Protein AF-A0A0M0JD63-F1 (afdb_monomer)

Radius of gyration: 24.1 Å; Cα contacts (8 Å, |Δi|>4): 607; chains: 1; bounding box: 63×65×54 Å

Nearest PDB structures (foldseek):
  1cnt-assembly1_4  TM=3.252E-01  e=6.641E+00  Homo sapiens

Foldseek 3Di:
DLLVVLLVLLVVLLVQQPVNVVVPDPPPDQSLVSLQCLLVCVVRQDPVRVVVRDPSNVVSNPDDNVRSNVSSVVSVPDPPPDPAFAADDFDFDDVPDAFAAWPDWDDDPVQQKIKTKGQDCAPNRPSPLPIFIWMAGHPPDQKGWDFFFQFQFAAAAFWFDLDEDPVLQQKAFADDWFQQAWAAEPNGIDGNQRQCDPPHLAPEEAQWDFDADPPRRTTGTIGGNPPRSGGTITYHDPDRDDDDRNHCNNRAAANLDDPPPDDCPPCSVVSSVRHAQWEWHFYWDADPVHRNYIYTTGITITGRGIHMYRHNTIGTHHYDSDPVSVVVVVVVVVVVPDD

Secondary structure (DSSP, 8-state):
-HHHHHHHHHHHHHHH-HHHHTT-------HHHHHHHHHHHHTTS-HHHHTT--HHHHHHHTS-HHHHHHHHHHHTT----PPPPPBP----PPTT---SS--EEEEETTTTEEEEEEE--TTTTSSTT-EEEEEEEPTT---EEE-TT-EEEE--SEEEESS--TT-TT-EE----STT-EEEETTEEEEHHHHTSTT-S--EETTEEEEE-TTT--EEEEEE-TT--S--EEEE-S---S--TTT-GGG---TTPPPSSS-TTSSHHHHHHHHEEEEEEEEEEEETTEEEEEEEEEEEEEESS-EEE--SS-EE-EEE--HHHHHHHHHHHHTTS--

Mean predicted aligned error: 14.32 Å

pLDDT: mean 76.75, std 19.65, range [29.48, 98.06]

Organism: NCBI:txid1460289

Structure (mmCIF, N/CA/C/O backbone):
data_AF-A0A0M0JD63-F1
#
_entry.id   AF-A0A0M0JD63-F1
#
loop_
_atom_site.group_PDB
_atom_site.id
_atom_site.type_symbol
_atom_site.label_atom_id
_atom_site.label_alt_id
_atom_site.label_comp_id
_atom_site.label_asym_id
_atom_site.label_entity_id
_atom_site.label_seq_id
_atom_site.pdbx_PDB_ins_code
_atom_site.Cartn_x
_atom_site.Cartn_y
_atom_site.Cartn_z
_atom_site.occupancy
_atom_site.B_iso_or_equiv
_atom_site.auth_seq_id
_atom_site.auth_comp_id
_atom_site.auth_asym_id
_atom_site.auth_atom_id
_atom_site.pdbx_PDB_model_num
ATOM 1 N N . MET A 1 1 ? 20.992 30.502 19.230 1.00 38.56 1 MET A N 1
ATOM 2 C CA . MET A 1 1 ? 19.968 31.544 18.975 1.00 38.56 1 MET A CA 1
ATOM 3 C C . MET A 1 1 ? 20.112 32.143 17.584 1.00 38.56 1 MET A C 1
ATOM 5 O O . MET A 1 1 ? 19.156 32.022 16.838 1.00 38.56 1 MET A O 1
ATOM 9 N N . ALA A 1 2 ? 21.275 32.692 17.199 1.00 43.09 2 ALA A N 1
ATOM 10 C CA . ALA A 1 2 ? 21.488 33.233 15.847 1.00 43.09 2 ALA A CA 1
ATOM 11 C C . ALA A 1 2 ? 21.196 32.212 14.723 1.00 43.09 2 ALA A C 1
ATOM 13 O O . ALA A 1 2 ? 20.449 32.523 13.808 1.00 43.09 2 ALA A O 1
ATOM 14 N N . SER A 1 3 ? 21.657 30.961 14.847 1.00 50.84 3 SER A N 1
ATOM 15 C CA . SER A 1 3 ? 21.442 29.924 13.819 1.00 50.84 3 SER A CA 1
ATOM 16 C C . SER A 1 3 ? 19.978 29.494 13.630 1.00 50.84 3 SER A C 1
ATOM 18 O O . SER A 1 3 ? 19.604 29.079 12.542 1.00 50.84 3 SER A O 1
ATOM 20 N N . LEU A 1 4 ? 19.140 29.613 14.668 1.00 48.66 4 LEU A N 1
ATOM 21 C CA . LEU A 1 4 ? 17.728 29.194 14.638 1.00 48.66 4 LEU A CA 1
ATOM 22 C C . LEU A 1 4 ? 16.832 30.271 14.007 1.00 48.66 4 LEU A C 1
ATOM 24 O O . LEU A 1 4 ? 15.944 29.957 13.223 1.00 48.66 4 LEU A O 1
ATOM 28 N N . LEU A 1 5 ? 17.113 31.544 14.310 1.00 52.69 5 LEU A N 1
ATOM 29 C CA . LEU A 1 5 ? 16.487 32.700 13.657 1.00 52.69 5 LEU A CA 1
ATOM 30 C C . LEU A 1 5 ? 16.821 32.748 12.164 1.00 52.69 5 LEU A C 1
ATOM 32 O O . LEU A 1 5 ? 15.953 33.021 11.344 1.00 52.69 5 LEU A O 1
ATOM 36 N N . VAL A 1 6 ? 18.061 32.416 11.814 1.00 54.47 6 VAL A N 1
ATOM 37 C CA . VAL A 1 6 ? 18.514 32.395 10.424 1.00 54.47 6 VAL A CA 1
ATOM 38 C C . VAL A 1 6 ? 17.937 31.207 9.646 1.00 54.47 6 VAL A C 1
ATOM 40 O O . VAL A 1 6 ? 17.511 31.389 8.511 1.00 54.47 6 VAL A O 1
ATOM 43 N N . ALA A 1 7 ? 17.822 30.021 10.256 1.00 53.28 7 ALA A N 1
ATOM 44 C CA . ALA A 1 7 ? 17.113 28.893 9.645 1.00 53.28 7 ALA A CA 1
ATOM 45 C C . ALA A 1 7 ? 15.626 29.215 9.402 1.00 53.28 7 ALA A C 1
ATOM 47 O O . ALA A 1 7 ? 15.104 28.924 8.328 1.00 53.28 7 ALA A O 1
ATOM 48 N N . ALA A 1 8 ? 14.962 29.875 10.358 1.00 55.56 8 ALA A N 1
ATOM 49 C CA . ALA A 1 8 ? 13.576 30.318 10.209 1.00 55.56 8 ALA A CA 1
ATOM 50 C C . ALA A 1 8 ? 13.407 31.368 9.094 1.00 55.56 8 ALA A C 1
ATOM 52 O O . ALA A 1 8 ? 12.469 31.263 8.307 1.00 55.56 8 ALA A O 1
ATOM 53 N N . ALA A 1 9 ? 14.330 32.331 8.981 1.00 57.62 9 ALA A N 1
ATOM 54 C CA . ALA A 1 9 ? 14.342 33.316 7.896 1.00 57.62 9 ALA A CA 1
ATOM 55 C C . ALA A 1 9 ? 14.598 32.663 6.525 1.00 57.62 9 ALA A C 1
ATOM 57 O O . ALA A 1 9 ? 13.929 32.984 5.547 1.00 57.62 9 ALA A O 1
ATOM 58 N N . ALA A 1 10 ? 15.503 31.685 6.455 1.00 57.72 10 ALA A N 1
ATOM 59 C CA . ALA A 1 10 ? 15.796 30.930 5.238 1.00 57.72 10 ALA A CA 1
ATOM 60 C C . ALA A 1 10 ? 14.579 30.104 4.760 1.00 57.72 10 ALA A C 1
ATOM 62 O O . ALA A 1 10 ? 14.234 30.120 3.579 1.00 57.72 10 ALA A O 1
ATOM 63 N N . LEU A 1 11 ? 13.878 29.438 5.684 1.00 56.28 11 LEU A N 1
ATOM 64 C CA . LEU A 1 11 ? 12.622 28.720 5.421 1.00 56.28 11 LEU A CA 1
ATOM 65 C C . LEU A 1 11 ? 11.481 29.662 4.995 1.00 56.28 11 LEU A C 1
ATOM 67 O O . LEU A 1 11 ? 10.706 29.325 4.098 1.00 56.28 11 LEU A O 1
ATOM 71 N N . ALA A 1 12 ? 11.386 30.849 5.601 1.00 59.00 12 ALA A N 1
ATOM 72 C CA . ALA A 1 12 ? 10.407 31.866 5.221 1.00 59.00 12 ALA A CA 1
ATOM 73 C C . ALA A 1 12 ? 10.660 32.412 3.804 1.00 59.00 12 ALA A C 1
ATOM 75 O O . ALA A 1 12 ? 9.711 32.567 3.032 1.00 59.00 12 ALA A O 1
ATOM 76 N N . LEU A 1 13 ? 11.928 32.604 3.424 1.00 57.94 13 LEU A N 1
ATOM 77 C CA . LEU A 1 13 ? 12.325 33.030 2.080 1.00 57.94 13 LEU A CA 1
ATOM 78 C C . LEU A 1 13 ? 11.947 31.980 1.016 1.00 57.94 13 LEU A C 1
ATOM 80 O O . LEU A 1 13 ? 11.371 32.328 -0.015 1.00 57.94 13 LEU A O 1
ATOM 84 N N . VAL A 1 14 ? 12.176 30.693 1.312 1.00 56.56 14 VAL A N 1
ATOM 85 C CA . VAL A 1 14 ? 11.783 29.539 0.472 1.00 56.56 14 VAL A CA 1
ATOM 86 C C . VAL A 1 14 ? 10.276 29.481 0.246 1.00 56.56 14 VAL A C 1
ATOM 88 O O . VAL A 1 14 ? 9.818 29.260 -0.875 1.00 56.56 14 VAL A O 1
ATOM 91 N N . ALA A 1 15 ? 9.484 29.714 1.295 1.00 52.75 15 ALA A N 1
ATOM 92 C CA . ALA A 1 15 ? 8.026 29.714 1.200 1.00 52.75 15 ALA A CA 1
ATOM 93 C C . ALA A 1 15 ? 7.479 30.853 0.318 1.00 52.75 15 ALA A C 1
ATOM 95 O O . ALA A 1 15 ? 6.356 30.756 -0.186 1.00 52.75 15 ALA A O 1
ATOM 96 N N . ARG A 1 16 ? 8.262 31.923 0.120 1.00 55.38 16 ARG A N 1
ATOM 97 C CA . ARG A 1 16 ? 7.913 33.097 -0.695 1.00 55.38 16 ARG A CA 1
ATOM 98 C C . ARG A 1 16 ? 8.406 33.005 -2.145 1.00 55.38 16 ARG A C 1
ATOM 100 O O . ARG A 1 16 ? 7.987 33.826 -2.961 1.00 55.38 16 ARG A O 1
ATOM 107 N N . THR A 1 17 ? 9.247 32.025 -2.494 1.00 53.78 17 THR A N 1
ATOM 108 C CA . THR A 1 17 ? 9.784 31.880 -3.858 1.00 53.78 17 THR A CA 1
ATOM 109 C C . THR A 1 17 ? 8.789 31.136 -4.776 1.00 53.78 17 THR A C 1
ATOM 111 O O . THR A 1 17 ? 8.437 29.981 -4.504 1.00 53.78 17 THR A O 1
ATOM 114 N N . PRO A 1 18 ? 8.334 31.735 -5.896 1.00 45.44 18 PRO A N 1
ATOM 115 C CA . PRO A 1 18 ? 7.285 31.160 -6.753 1.00 45.44 18 PRO A CA 1
ATOM 116 C C . PRO A 1 18 ? 7.637 29.795 -7.367 1.00 45.44 18 PRO A C 1
ATOM 118 O O . PRO A 1 18 ? 6.757 28.963 -7.600 1.00 45.44 18 PRO A O 1
ATOM 121 N N . CYS A 1 19 ? 8.926 29.545 -7.617 1.00 38.91 19 CYS A N 1
ATOM 122 C CA . CYS A 1 19 ? 9.421 28.305 -8.217 1.00 38.91 19 CYS A CA 1
ATOM 123 C C . CYS A 1 19 ? 9.266 27.078 -7.296 1.00 38.91 19 CYS A C 1
ATOM 125 O O . CYS A 1 19 ? 9.139 25.955 -7.790 1.00 38.91 19 CYS A O 1
ATOM 127 N N . ILE A 1 20 ? 9.210 27.284 -5.975 1.00 42.28 20 ILE A N 1
ATOM 128 C CA . ILE A 1 20 ? 9.037 26.221 -4.973 1.00 42.28 20 ILE A CA 1
ATOM 129 C C . ILE A 1 20 ? 7.550 26.008 -4.660 1.00 42.28 20 ILE A C 1
ATOM 131 O O . ILE A 1 20 ? 7.111 24.862 -4.556 1.00 42.28 20 ILE A O 1
ATOM 135 N N . GLN A 1 21 ? 6.740 27.074 -4.648 1.00 40.62 21 GLN A N 1
ATOM 136 C CA . GLN A 1 21 ? 5.281 26.967 -4.494 1.00 40.62 21 GLN A CA 1
ATOM 137 C C . GLN A 1 21 ? 4.614 26.134 -5.604 1.00 40.62 21 GLN A C 1
ATOM 139 O O . GLN A 1 21 ? 3.648 25.422 -5.339 1.00 40.62 21 GLN A O 1
ATOM 144 N N . GLN A 1 22 ? 5.144 26.150 -6.834 1.00 34.22 22 GLN A N 1
ATOM 145 C CA . GLN A 1 22 ? 4.620 25.324 -7.932 1.00 34.22 22 GLN A CA 1
ATOM 146 C C . GLN A 1 22 ? 4.928 23.825 -7.803 1.00 34.22 22 GLN A C 1
ATOM 148 O O . GLN A 1 22 ? 4.287 23.022 -8.480 1.00 34.22 22 GLN A O 1
ATOM 153 N N . ARG A 1 23 ? 5.889 23.422 -6.958 1.00 36.84 23 ARG A N 1
ATOM 154 C CA . ARG A 1 23 ? 6.271 22.009 -6.807 1.00 36.84 23 ARG A CA 1
ATOM 155 C C . ARG A 1 23 ? 5.472 21.249 -5.754 1.00 36.84 23 ARG A C 1
ATOM 157 O O . ARG A 1 23 ? 5.653 20.043 -5.668 1.00 36.84 23 ARG A O 1
ATOM 164 N N . GLY A 1 24 ? 4.584 21.898 -4.994 1.00 30.89 24 GLY A N 1
ATOM 165 C CA . GLY A 1 24 ? 3.630 21.234 -4.085 1.00 30.89 24 GLY A CA 1
ATOM 166 C C . GLY A 1 24 ? 4.242 20.368 -2.971 1.00 30.89 24 GLY A C 1
ATOM 167 O O . GLY A 1 24 ? 3.515 19.787 -2.175 1.00 30.89 24 GLY A O 1
ATOM 168 N N . THR A 1 25 ? 5.564 20.273 -2.894 1.00 34.91 25 THR A N 1
ATOM 169 C CA . THR A 1 25 ? 6.296 19.467 -1.926 1.00 34.91 25 THR A CA 1
ATOM 170 C C . THR A 1 25 ? 6.676 20.337 -0.739 1.00 34.91 25 THR A C 1
ATOM 172 O O . THR A 1 25 ? 7.350 21.354 -0.923 1.00 34.91 25 THR A O 1
ATOM 175 N N . GLN A 1 26 ? 6.309 19.909 0.472 1.00 35.72 26 GLN A N 1
ATOM 176 C CA . GLN A 1 26 ? 7.021 20.270 1.700 1.00 35.72 26 GLN A CA 1
ATOM 177 C C . GLN A 1 26 ? 8.472 19.798 1.552 1.00 35.72 26 GLN A C 1
ATOM 179 O O . GLN A 1 26 ? 8.849 18.699 1.940 1.00 35.72 26 GLN A O 1
ATOM 184 N N . LEU A 1 27 ? 9.281 20.603 0.874 1.00 38.38 27 LEU A N 1
ATOM 185 C CA . LEU A 1 27 ? 10.698 20.365 0.703 1.00 38.38 27 LEU A CA 1
ATOM 186 C C . LEU A 1 27 ? 11.355 20.737 2.029 1.00 38.38 27 LEU A C 1
ATOM 188 O O . LEU A 1 27 ? 11.658 21.903 2.275 1.00 38.38 27 LEU A O 1
ATOM 192 N N . ALA A 1 28 ? 11.579 19.733 2.877 1.00 41.16 28 ALA A N 1
ATOM 193 C CA . ALA A 1 28 ? 12.616 19.779 3.899 1.00 41.16 28 ALA A CA 1
ATOM 194 C C . ALA A 1 28 ? 13.979 19.841 3.185 1.00 41.16 28 ALA A C 1
ATOM 196 O O . ALA A 1 28 ? 14.726 18.869 3.110 1.00 41.16 28 ALA A O 1
ATOM 197 N N . LEU A 1 29 ? 14.271 20.975 2.543 1.00 44.91 29 LEU A N 1
ATOM 198 C CA . LEU A 1 29 ? 15.601 21.236 2.019 1.00 44.91 29 LEU A CA 1
ATOM 199 C C . LEU A 1 29 ? 16.516 21.434 3.228 1.00 44.91 29 LEU A C 1
ATOM 201 O O . LEU A 1 29 ? 16.180 22.233 4.107 1.00 44.91 29 LEU A O 1
ATOM 205 N N . PRO A 1 30 ? 17.670 20.749 3.288 1.00 52.06 30 PRO A N 1
ATOM 206 C CA . PRO A 1 30 ? 18.639 21.025 4.332 1.00 52.06 30 PRO A CA 1
ATOM 207 C C . PRO A 1 30 ? 18.978 22.518 4.288 1.00 52.06 30 PRO A C 1
ATOM 209 O O . PRO A 1 30 ? 19.165 23.072 3.204 1.00 52.06 30 PRO A O 1
ATOM 212 N N . VAL A 1 31 ? 19.060 23.176 5.450 1.00 50.81 31 VAL A N 1
ATOM 213 C CA . VAL A 1 31 ? 19.326 24.628 5.578 1.00 50.81 31 VAL A CA 1
ATOM 214 C C . VAL A 1 31 ? 20.528 25.054 4.726 1.00 50.81 31 VAL A C 1
ATOM 216 O O . VAL A 1 31 ? 20.536 26.128 4.134 1.00 50.81 31 VAL A O 1
ATOM 219 N N . ARG A 1 32 ? 21.499 24.154 4.560 1.00 49.16 32 ARG A N 1
ATOM 220 C CA . ARG A 1 32 ? 22.637 24.286 3.651 1.00 49.16 32 ARG A CA 1
ATOM 221 C C . ARG A 1 32 ? 22.262 24.496 2.181 1.00 49.16 32 ARG A C 1
ATOM 223 O O . ARG A 1 32 ? 22.817 25.383 1.544 1.00 49.16 32 ARG A O 1
ATOM 230 N N . ALA A 1 33 ? 21.322 23.723 1.643 1.00 51.59 33 ALA A N 1
ATOM 231 C CA . ALA A 1 33 ? 20.819 23.909 0.282 1.00 51.59 33 ALA A CA 1
ATOM 232 C C . ALA A 1 33 ? 20.056 25.236 0.140 1.00 51.59 33 ALA A C 1
ATOM 234 O O . ALA A 1 33 ? 20.165 25.899 -0.885 1.00 51.59 33 ALA A O 1
ATOM 235 N N . ILE A 1 34 ? 19.343 25.654 1.190 1.00 55.94 34 ILE A N 1
ATOM 236 C CA . ILE A 1 34 ? 18.605 26.920 1.216 1.00 55.94 34 ILE A CA 1
ATOM 237 C C . ILE A 1 34 ? 19.568 28.120 1.204 1.00 55.94 34 ILE A C 1
ATOM 239 O O . ILE A 1 34 ? 19.426 29.013 0.372 1.00 55.94 34 ILE A O 1
ATOM 243 N N . CYS A 1 35 ? 20.589 28.118 2.065 1.00 54.28 35 CYS A N 1
ATOM 244 C CA . CYS A 1 35 ? 21.588 29.189 2.132 1.00 54.28 35 CYS A CA 1
ATOM 245 C C . CYS A 1 35 ? 22.389 29.335 0.830 1.00 54.28 35 CYS A C 1
ATOM 247 O O . CYS A 1 35 ? 22.708 30.450 0.435 1.00 54.28 35 CYS A O 1
ATOM 249 N N . LEU A 1 36 ? 22.692 28.228 0.143 1.00 56.41 36 LEU A N 1
ATOM 250 C CA . LEU A 1 36 ? 23.456 28.244 -1.111 1.00 56.41 36 LEU A CA 1
ATOM 251 C C . LEU A 1 36 ? 22.636 28.723 -2.322 1.00 56.41 36 LEU A C 1
ATOM 253 O O . LEU A 1 36 ? 23.217 29.147 -3.320 1.00 56.41 36 LEU A O 1
ATOM 257 N N . CYS A 1 37 ? 21.304 28.665 -2.250 1.00 53.41 37 CYS A N 1
ATOM 258 C CA . CYS A 1 37 ? 20.407 29.124 -3.314 1.00 53.41 37 CYS A CA 1
ATOM 259 C C . CYS A 1 37 ? 19.834 30.532 -3.068 1.00 53.41 37 CYS A C 1
ATOM 261 O O . CYS A 1 37 ? 19.386 31.169 -4.020 1.00 53.41 37 CYS A O 1
ATOM 263 N N . ALA A 1 38 ? 19.893 31.045 -1.834 1.00 55.88 38 ALA A N 1
ATOM 264 C CA . ALA A 1 38 ? 19.355 32.355 -1.454 1.00 55.88 38 ALA A CA 1
ATOM 265 C C . ALA A 1 38 ? 19.810 33.541 -2.339 1.00 55.88 38 ALA A C 1
ATOM 267 O O . ALA A 1 38 ? 18.954 34.358 -2.689 1.00 55.88 38 ALA A O 1
ATOM 268 N N . PRO A 1 39 ? 21.079 33.641 -2.792 1.00 55.53 39 PRO A N 1
ATOM 269 C CA . PRO A 1 39 ? 21.506 34.729 -3.678 1.00 55.53 39 PRO A CA 1
ATOM 270 C C . PRO A 1 39 ? 20.838 34.683 -5.055 1.00 55.53 39 PRO A C 1
ATOM 272 O O . PRO A 1 39 ? 20.594 35.721 -5.660 1.00 55.53 39 PRO A O 1
ATOM 275 N N . GLN A 1 40 ? 20.517 33.483 -5.550 1.00 57.62 40 GLN A N 1
ATOM 276 C CA . GLN A 1 40 ? 19.864 33.295 -6.850 1.00 57.62 40 GLN A CA 1
ATOM 277 C C . GLN A 1 40 ? 18.379 33.673 -6.799 1.00 57.62 40 GLN A C 1
ATOM 279 O O . GLN A 1 40 ? 17.803 34.042 -7.817 1.00 57.62 40 GLN A O 1
ATOM 284 N N . TRP A 1 41 ? 17.764 33.621 -5.614 1.00 56.88 41 TRP A N 1
ATOM 285 C CA . TRP A 1 41 ? 16.369 34.014 -5.405 1.00 56.88 41 TRP A CA 1
ATOM 286 C C . TRP A 1 41 ? 16.188 35.515 -5.192 1.00 56.88 41 TRP A C 1
ATOM 288 O O . TRP A 1 41 ? 15.095 36.023 -5.434 1.00 56.88 41 TRP A O 1
ATOM 298 N N . ALA A 1 42 ? 17.237 36.243 -4.800 1.00 55.25 42 ALA A N 1
ATOM 299 C CA . ALA A 1 42 ? 17.188 37.701 -4.672 1.00 55.25 42 ALA A CA 1
ATOM 300 C C . ALA A 1 42 ? 16.819 38.392 -6.001 1.00 55.25 42 ALA A C 1
ATOM 302 O O . ALA A 1 42 ? 16.127 39.408 -5.992 1.00 55.25 42 ALA A O 1
ATOM 303 N N . ASP A 1 43 ? 17.206 37.797 -7.135 1.00 54.84 43 ASP A N 1
ATOM 304 C CA . ASP A 1 43 ? 16.863 38.272 -8.482 1.00 54.84 43 ASP A CA 1
ATOM 305 C C . ASP A 1 43 ? 15.434 37.879 -8.930 1.00 54.84 43 ASP A C 1
ATOM 307 O O . ASP A 1 43 ? 14.929 38.404 -9.925 1.00 54.84 43 ASP A O 1
ATOM 311 N N . GLU A 1 44 ? 14.764 36.966 -8.212 1.00 54.34 44 GLU A N 1
ATOM 312 C CA . GLU A 1 44 ? 13.433 36.426 -8.548 1.00 54.34 44 GLU A CA 1
ATOM 313 C C . GLU A 1 44 ? 12.294 37.006 -7.688 1.00 54.34 44 GLU A C 1
ATOM 315 O O . GLU A 1 44 ? 11.116 36.842 -8.022 1.00 54.34 44 GLU A O 1
ATOM 320 N N . ILE A 1 45 ? 12.619 37.696 -6.592 1.00 57.78 45 ILE A N 1
ATOM 321 C CA . ILE A 1 45 ? 11.643 38.344 -5.709 1.00 57.78 45 ILE A CA 1
ATOM 322 C C . ILE A 1 45 ? 11.185 39.663 -6.346 1.00 57.78 45 ILE A C 1
ATOM 324 O O . ILE A 1 45 ? 11.988 40.518 -6.721 1.00 57.78 45 ILE A O 1
ATOM 328 N N . SER A 1 46 ? 9.870 39.850 -6.481 1.00 57.38 46 SER A N 1
ATOM 329 C CA . SER A 1 46 ? 9.321 41.099 -7.024 1.00 57.38 46 SER A CA 1
ATOM 330 C C . SER A 1 46 ? 9.576 42.286 -6.085 1.00 57.38 46 SER A C 1
ATOM 332 O O . SER A 1 46 ? 9.665 42.125 -4.870 1.00 57.38 46 SER A O 1
ATOM 334 N N . ALA A 1 47 ? 9.643 43.505 -6.631 1.00 58.09 47 ALA A N 1
ATOM 335 C CA . ALA A 1 47 ? 9.884 44.717 -5.838 1.00 58.09 47 ALA A CA 1
ATOM 336 C C . ALA A 1 47 ? 8.867 44.917 -4.693 1.00 58.09 47 ALA A C 1
ATOM 338 O O . ALA A 1 47 ? 9.225 45.444 -3.648 1.00 58.09 47 ALA A O 1
ATOM 339 N N . GLU A 1 48 ? 7.629 44.450 -4.873 1.00 56.53 48 GLU A N 1
ATOM 340 C CA . GLU A 1 48 ? 6.560 44.508 -3.867 1.00 56.53 48 GLU A CA 1
ATOM 341 C C . GLU A 1 48 ? 6.803 43.513 -2.713 1.00 56.53 48 GLU A C 1
ATOM 343 O O . GLU A 1 48 ? 6.540 43.816 -1.558 1.00 56.53 48 GLU A O 1
ATOM 348 N N . GLN A 1 49 ? 7.390 42.347 -3.001 1.00 57.22 49 GLN A N 1
ATOM 349 C CA . GLN A 1 49 ? 7.750 41.341 -1.993 1.00 57.22 49 GLN A CA 1
ATOM 350 C C . GLN A 1 49 ? 9.027 41.699 -1.221 1.00 57.22 49 GLN A C 1
ATOM 352 O O . GLN A 1 49 ? 9.197 41.250 -0.089 1.00 57.22 49 GLN A O 1
ATOM 357 N N . ALA A 1 50 ? 9.914 42.497 -1.820 1.00 58.53 50 ALA A N 1
ATOM 358 C CA . ALA A 1 50 ? 11.136 42.976 -1.179 1.00 58.53 50 ALA A CA 1
ATOM 359 C C . ALA A 1 50 ? 10.861 43.997 -0.056 1.00 58.53 50 ALA A C 1
ATOM 361 O O . ALA A 1 50 ? 11.645 44.087 0.889 1.00 58.53 50 ALA A O 1
ATOM 362 N N . GLU A 1 51 ? 9.747 44.738 -0.130 1.00 59.50 51 GLU A N 1
ATOM 363 C CA . GLU A 1 51 ? 9.324 45.697 0.906 1.00 59.50 51 GLU A CA 1
ATOM 364 C C . GLU A 1 51 ? 8.788 45.010 2.181 1.00 59.50 51 GLU A C 1
ATOM 366 O O . GLU A 1 51 ? 8.853 45.600 3.258 1.00 59.50 51 GLU A O 1
ATOM 371 N N . ASP A 1 52 ? 8.351 43.748 2.081 1.00 64.31 52 ASP A N 1
ATOM 372 C CA . ASP A 1 52 ? 7.758 42.949 3.170 1.00 64.31 52 ASP A CA 1
ATOM 373 C C . ASP A 1 52 ? 8.744 41.962 3.834 1.00 64.31 52 ASP A C 1
ATOM 375 O O . ASP A 1 52 ? 8.336 41.040 4.557 1.00 64.31 52 ASP A O 1
ATOM 379 N N . LEU A 1 53 ? 10.042 42.100 3.558 1.00 62.94 53 LEU A N 1
ATOM 380 C CA . LEU A 1 53 ? 11.078 41.257 4.158 1.00 62.94 53 LEU A CA 1
ATOM 381 C C . LEU A 1 53 ? 11.429 41.726 5.571 1.00 62.94 53 LEU A C 1
ATOM 383 O O . LEU A 1 53 ? 11.545 42.926 5.828 1.00 62.94 53 LEU A O 1
ATOM 387 N N . THR A 1 54 ? 11.647 40.782 6.484 1.00 71.31 54 THR A N 1
ATOM 388 C CA . THR A 1 54 ? 12.140 41.100 7.830 1.00 71.31 54 THR A CA 1
ATOM 389 C C . THR A 1 54 ? 13.607 41.536 7.791 1.00 71.31 54 THR A C 1
ATOM 391 O O . THR A 1 54 ? 14.328 41.274 6.824 1.00 71.31 54 THR A O 1
ATOM 394 N N . GLU A 1 55 ? 14.081 42.200 8.850 1.00 69.69 55 GLU A N 1
ATOM 395 C CA . GLU A 1 55 ? 15.488 42.621 8.955 1.00 69.69 55 GLU A CA 1
ATOM 396 C C . GLU A 1 55 ? 16.449 41.423 8.829 1.00 69.69 55 GLU A C 1
ATOM 398 O O . GLU A 1 55 ? 17.533 41.544 8.259 1.00 69.69 55 GLU A O 1
ATOM 403 N N . GLU A 1 56 ? 16.036 40.245 9.302 1.00 65.94 56 GLU A N 1
ATOM 404 C CA . GLU A 1 56 ? 16.797 38.999 9.206 1.00 65.94 56 GLU A CA 1
ATOM 405 C C . GLU A 1 56 ? 16.840 38.428 7.780 1.00 65.94 56 GLU A C 1
ATOM 407 O O . GLU A 1 56 ? 17.887 37.944 7.353 1.00 65.94 56 GLU A O 1
ATOM 412 N N . GLU A 1 57 ? 15.740 38.506 7.025 1.00 63.19 57 GLU A N 1
ATOM 413 C CA . GLU A 1 57 ? 15.680 38.075 5.620 1.00 63.19 57 GLU A CA 1
ATOM 414 C C . GLU A 1 57 ? 16.527 38.994 4.724 1.00 63.19 57 GLU A C 1
ATOM 416 O O . GLU A 1 57 ? 17.279 38.523 3.868 1.00 63.19 57 GLU A O 1
ATOM 421 N N . GLN A 1 58 ? 16.475 40.308 4.967 1.00 69.12 58 GLN A N 1
ATOM 422 C CA . GLN A 1 58 ? 17.317 41.289 4.275 1.00 69.12 58 GLN A CA 1
ATOM 423 C C . GLN A 1 58 ? 18.802 41.090 4.590 1.00 69.12 58 GLN A C 1
ATOM 425 O O . GLN A 1 58 ? 19.639 41.178 3.691 1.00 69.12 58 GLN A O 1
ATOM 430 N N . ALA A 1 59 ? 19.137 40.792 5.850 1.00 70.00 59 ALA A N 1
ATOM 431 C CA . ALA A 1 59 ? 20.504 40.481 6.246 1.00 70.00 59 ALA A CA 1
ATOM 432 C C . ALA A 1 59 ? 21.020 39.224 5.535 1.00 70.00 59 ALA A C 1
ATOM 434 O O . ALA A 1 59 ? 22.141 39.250 5.041 1.00 70.00 59 ALA A O 1
ATOM 435 N N . LEU A 1 60 ? 20.199 38.172 5.423 1.00 67.38 60 LEU A N 1
ATOM 436 C CA . LEU A 1 60 ? 20.563 36.918 4.756 1.00 67.38 60 LEU A CA 1
ATOM 437 C C . LEU A 1 60 ? 20.859 37.113 3.261 1.00 67.38 60 LEU A C 1
ATOM 439 O O . LEU A 1 60 ? 21.844 36.580 2.761 1.00 67.38 60 LEU A O 1
ATOM 443 N N . MET A 1 61 ? 20.048 37.907 2.554 1.00 65.75 61 MET A N 1
ATOM 444 C CA . MET A 1 61 ? 20.269 38.199 1.128 1.00 65.75 61 MET A CA 1
ATOM 445 C C . MET A 1 61 ? 21.482 39.102 0.867 1.00 65.75 61 MET A C 1
ATOM 447 O O . MET A 1 61 ? 22.003 39.124 -0.245 1.00 65.75 61 MET A O 1
ATOM 451 N N . ALA A 1 62 ? 21.929 39.858 1.871 1.00 71.25 62 ALA A N 1
ATOM 452 C CA . ALA A 1 62 ? 23.104 40.720 1.776 1.00 71.25 62 ALA A CA 1
ATOM 453 C C . ALA A 1 62 ? 24.420 40.008 2.146 1.00 71.25 62 ALA A C 1
ATOM 455 O O . ALA A 1 62 ? 25.485 40.623 2.041 1.00 71.25 62 ALA A O 1
ATOM 456 N N . MET A 1 63 ? 24.361 38.748 2.596 1.00 71.38 63 MET A N 1
ATOM 457 C CA . MET A 1 63 ? 25.544 37.956 2.938 1.00 71.38 63 MET A CA 1
ATOM 458 C C . MET A 1 63 ? 26.316 37.559 1.682 1.00 71.38 63 MET A C 1
ATOM 460 O O . MET A 1 63 ? 25.746 37.253 0.637 1.00 71.38 63 MET A O 1
ATOM 464 N N . SER A 1 64 ? 27.639 37.541 1.797 1.00 72.81 64 SER A N 1
ATOM 465 C CA . SER A 1 64 ? 28.505 36.986 0.760 1.00 72.81 64 SER A CA 1
ATOM 466 C C . SER A 1 64 ? 28.419 35.457 0.704 1.00 72.81 64 SER A C 1
ATOM 468 O O . SER A 1 64 ? 28.091 34.808 1.698 1.00 72.81 64 SER A O 1
ATOM 470 N N . ASP A 1 65 ? 28.782 34.870 -0.440 1.00 62.94 65 ASP A N 1
ATOM 471 C CA . ASP A 1 65 ? 28.824 33.411 -0.625 1.00 62.94 65 ASP A CA 1
ATOM 472 C C . ASP A 1 65 ? 29.651 32.708 0.470 1.00 62.94 65 ASP A C 1
ATOM 474 O O . ASP A 1 65 ? 29.237 31.676 0.996 1.00 62.94 65 ASP A O 1
ATOM 478 N N . ASP A 1 66 ? 30.781 33.293 0.880 1.00 66.50 66 ASP A N 1
ATOM 479 C CA . ASP A 1 66 ? 31.644 32.748 1.937 1.00 66.50 66 ASP A CA 1
ATOM 480 C C . ASP A 1 66 ? 30.965 32.773 3.322 1.00 66.50 66 ASP A C 1
ATOM 482 O O . ASP A 1 66 ? 31.125 31.846 4.122 1.00 66.50 66 ASP A O 1
ATOM 486 N N . GLU A 1 67 ? 30.178 33.812 3.614 1.00 68.81 67 GLU A N 1
ATOM 487 C CA . GLU A 1 67 ? 29.405 33.918 4.855 1.00 68.81 67 GLU A CA 1
ATOM 488 C C . GLU A 1 67 ? 28.221 32.945 4.861 1.00 68.81 67 GLU A C 1
ATOM 490 O O . GLU A 1 67 ? 27.931 32.342 5.895 1.00 68.81 67 GLU A O 1
ATOM 495 N N . LEU A 1 68 ? 27.575 32.742 3.710 1.00 61.78 68 LEU A N 1
ATOM 496 C CA . LEU A 1 68 ? 26.502 31.763 3.531 1.00 61.78 68 LEU A CA 1
ATOM 497 C C . LEU A 1 68 ? 27.016 30.327 3.669 1.00 61.78 68 LEU A C 1
ATOM 499 O O . LEU A 1 68 ? 26.354 29.507 4.304 1.00 61.78 68 LEU A O 1
ATOM 503 N N . ILE A 1 69 ? 28.210 30.028 3.148 1.00 61.59 69 ILE A N 1
ATOM 504 C CA . ILE A 1 69 ? 28.874 28.729 3.321 1.00 61.59 69 ILE A CA 1
ATOM 505 C C . ILE A 1 69 ? 29.213 28.491 4.797 1.00 61.59 69 ILE A C 1
ATOM 507 O O . ILE A 1 69 ? 28.871 27.442 5.337 1.00 61.59 69 ILE A O 1
ATOM 511 N N . ALA A 1 70 ? 29.816 29.466 5.484 1.00 66.06 70 ALA A N 1
ATOM 512 C CA . ALA A 1 70 ? 30.154 29.333 6.904 1.00 66.06 70 ALA A CA 1
ATOM 513 C C . ALA A 1 70 ? 28.910 29.166 7.795 1.00 66.06 70 ALA A C 1
ATOM 515 O O . ALA A 1 70 ? 28.920 28.415 8.772 1.00 66.06 70 ALA A O 1
ATOM 516 N N . LEU A 1 71 ? 27.823 29.855 7.450 1.00 64.31 71 LEU A N 1
ATOM 517 C CA . LEU A 1 71 ? 26.530 29.736 8.109 1.00 64.31 71 LEU A CA 1
ATOM 518 C C . LEU A 1 71 ? 25.873 28.375 7.839 1.00 64.31 71 LEU A C 1
ATOM 520 O O . LEU A 1 71 ? 25.305 27.784 8.754 1.00 64.31 71 LEU A O 1
ATOM 524 N N . ALA A 1 72 ? 25.971 27.864 6.613 1.00 58.59 72 ALA A N 1
ATOM 525 C CA . ALA A 1 72 ? 25.483 26.543 6.234 1.00 58.59 72 ALA A CA 1
ATOM 526 C C . ALA A 1 72 ? 26.243 25.417 6.951 1.00 58.59 72 ALA A C 1
ATOM 528 O O . ALA A 1 72 ? 25.618 24.495 7.471 1.00 58.59 72 ALA A O 1
ATOM 529 N N . ASP A 1 73 ? 27.567 25.529 7.051 1.00 58.09 73 ASP A N 1
ATOM 530 C CA . ASP A 1 73 ? 28.408 24.590 7.800 1.00 58.09 73 ASP A CA 1
ATOM 531 C C . ASP A 1 73 ? 28.114 24.650 9.314 1.00 58.09 73 ASP A C 1
ATOM 533 O O . ASP A 1 73 ? 28.189 23.638 10.010 1.00 58.09 73 ASP A O 1
ATOM 537 N N . ALA A 1 74 ? 27.720 25.817 9.839 1.00 58.69 74 ALA A N 1
ATOM 538 C CA . ALA A 1 74 ? 27.225 25.951 11.210 1.00 58.69 74 ALA A CA 1
ATOM 539 C C . ALA A 1 74 ? 25.794 25.399 11.385 1.00 58.69 74 ALA A C 1
ATOM 541 O O . ALA A 1 74 ? 25.456 24.899 12.459 1.00 58.69 74 ALA A O 1
ATOM 542 N N . ALA A 1 75 ? 24.945 25.478 10.358 1.00 52.72 75 ALA A N 1
ATOM 543 C CA . ALA A 1 75 ? 23.573 24.973 10.371 1.00 52.72 75 ALA A CA 1
ATOM 544 C C . ALA A 1 75 ? 23.483 23.443 10.233 1.00 52.72 75 ALA A C 1
ATOM 546 O O . ALA A 1 75 ? 22.543 22.869 10.771 1.00 52.72 75 ALA A O 1
ATOM 547 N N . ASP A 1 76 ? 24.486 22.776 9.643 1.00 46.69 76 ASP A N 1
ATOM 548 C CA . ASP A 1 76 ? 24.643 21.301 9.651 1.00 46.69 76 ASP A CA 1
ATOM 549 C C . ASP A 1 76 ? 24.749 20.718 11.085 1.00 46.69 76 ASP A C 1
ATOM 551 O O . ASP A 1 76 ? 24.725 19.506 11.276 1.00 46.69 76 ASP A O 1
ATOM 555 N N . THR A 1 77 ? 24.847 21.572 12.115 1.00 44.25 77 THR A N 1
ATOM 556 C CA . THR A 1 77 ? 24.816 21.184 13.540 1.00 44.25 77 THR A CA 1
ATOM 557 C C . THR A 1 77 ? 23.499 21.504 14.256 1.00 44.25 77 THR A C 1
ATOM 559 O O . THR A 1 77 ? 23.377 21.265 15.458 1.00 44.25 77 THR A O 1
ATOM 562 N N . VAL A 1 78 ? 22.507 22.046 13.544 1.00 42.12 78 VAL A N 1
ATOM 563 C CA . VAL A 1 78 ? 21.153 22.270 14.057 1.00 42.12 78 VAL A CA 1
ATOM 564 C C . VAL A 1 78 ? 20.279 21.133 13.541 1.00 42.12 78 VAL A C 1
ATOM 566 O O . VAL A 1 78 ? 19.755 21.201 12.433 1.00 42.12 78 VAL A O 1
ATOM 569 N N . GLU A 1 79 ? 20.121 20.084 14.348 1.00 42.09 79 GLU A N 1
ATOM 570 C CA . GLU A 1 79 ? 19.021 19.134 14.169 1.00 42.09 79 GLU A CA 1
ATOM 571 C C . GLU A 1 79 ? 17.716 19.933 14.295 1.00 42.09 79 GLU A C 1
ATOM 573 O O . GLU A 1 79 ? 17.318 20.343 15.388 1.00 42.09 79 GLU A O 1
ATOM 578 N N . LEU A 1 80 ? 17.090 20.256 13.163 1.00 45.59 80 LEU A N 1
ATOM 579 C CA . LEU A 1 80 ? 15.700 20.683 13.167 1.00 45.59 80 LEU A CA 1
ATOM 580 C C . LEU A 1 80 ? 14.910 19.459 13.633 1.00 45.59 80 LEU A C 1
ATOM 582 O O . LEU A 1 80 ? 14.903 18.452 12.931 1.00 45.59 80 LEU A O 1
ATOM 586 N N . GLU A 1 81 ? 14.316 19.518 14.829 1.00 46.28 81 GLU A N 1
ATOM 587 C CA . GLU A 1 81 ? 13.368 18.492 15.269 1.00 46.28 81 GLU A CA 1
ATOM 588 C C . GLU A 1 81 ? 12.268 18.407 14.207 1.00 46.28 81 GLU A C 1
ATOM 590 O O . GLU A 1 81 ? 11.460 19.330 14.064 1.00 46.28 81 GLU A O 1
ATOM 595 N N . GLU A 1 82 ? 12.279 17.334 13.413 1.00 56.22 82 GLU A N 1
ATOM 596 C CA . GLU A 1 82 ? 11.197 17.069 12.478 1.00 56.22 82 GLU A CA 1
ATOM 597 C C . GLU A 1 82 ? 9.899 16.969 13.290 1.00 56.22 82 GLU A C 1
ATOM 599 O O . GLU A 1 82 ? 9.863 16.278 14.318 1.00 56.22 82 GLU A O 1
ATOM 604 N N . PRO A 1 83 ? 8.840 17.701 12.900 1.00 65.12 83 PRO A N 1
ATOM 605 C CA . PRO A 1 83 ? 7.579 17.630 13.614 1.00 65.12 83 PRO A CA 1
ATOM 606 C C . PRO A 1 83 ? 7.098 16.179 13.611 1.00 65.12 83 PRO A C 1
ATOM 608 O O . PRO A 1 83 ? 7.095 15.523 12.571 1.00 65.12 83 PRO A O 1
ATOM 611 N N . ALA A 1 84 ? 6.696 15.683 14.783 1.00 76.31 84 ALA A N 1
ATOM 612 C CA . ALA A 1 84 ? 6.232 14.310 14.927 1.00 76.31 84 ALA A CA 1
ATOM 613 C C . ALA A 1 84 ? 5.122 13.994 13.900 1.00 76.31 84 ALA A C 1
ATOM 615 O O . ALA A 1 84 ? 4.234 14.837 13.704 1.00 76.31 84 ALA A O 1
ATOM 616 N N . PRO A 1 85 ? 5.126 12.796 13.280 1.00 88.25 85 PRO A N 1
ATOM 617 C CA . PRO A 1 85 ? 4.114 12.429 12.301 1.00 88.25 85 PRO A CA 1
ATOM 618 C C . PRO A 1 85 ? 2.696 12.577 12.860 1.00 88.25 85 PRO A C 1
ATOM 620 O O . PRO A 1 85 ? 2.450 12.211 14.020 1.00 88.25 85 PRO A O 1
ATOM 623 N N . PRO A 1 86 ? 1.748 13.099 12.063 1.00 89.31 86 PRO A N 1
ATOM 624 C CA . PRO A 1 86 ? 0.419 13.428 12.551 1.00 89.31 86 PRO A CA 1
ATOM 625 C C . PRO A 1 86 ? -0.333 12.176 13.026 1.00 89.31 86 PRO A C 1
ATOM 627 O O . PRO A 1 86 ? -0.132 11.081 12.486 1.00 89.31 86 PRO A O 1
ATOM 630 N N . PRO A 1 87 ? -1.231 12.313 14.019 1.00 93.69 87 PRO A N 1
ATOM 631 C CA . PRO A 1 87 ? -2.059 11.203 14.449 1.00 93.69 87 PRO A CA 1
ATOM 632 C C . PRO A 1 87 ? -3.035 10.790 13.340 1.00 93.69 87 PRO A C 1
ATOM 634 O O . PRO A 1 87 ? -3.634 11.650 12.691 1.00 93.69 87 PRO A O 1
ATOM 637 N N . TYR A 1 88 ? -3.247 9.487 13.153 1.00 94.06 88 TYR A N 1
ATOM 638 C CA . TYR A 1 88 ? -4.275 8.996 12.237 1.00 94.06 88 TYR A CA 1
ATOM 639 C C . TYR A 1 88 ? -5.680 9.366 12.731 1.00 94.06 88 TYR A C 1
ATOM 641 O O . TYR A 1 88 ? -5.976 9.264 13.922 1.00 94.06 88 TYR A O 1
ATOM 649 N N . GLN A 1 89 ? -6.547 9.784 11.807 1.00 90.69 89 GLN A N 1
ATOM 650 C CA . GLN A 1 89 ? -7.928 10.197 12.078 1.00 90.69 89 GLN A CA 1
ATOM 651 C C . GLN A 1 89 ? -8.887 9.496 11.105 1.00 90.69 89 GLN A C 1
ATOM 653 O O . GLN A 1 89 ? -9.505 10.128 10.249 1.00 90.69 89 GLN A O 1
ATOM 658 N N . GLY A 1 90 ? -8.963 8.167 11.199 1.00 90.88 90 GLY A N 1
ATOM 659 C CA . GLY A 1 90 ? -9.909 7.365 10.419 1.00 90.88 90 GLY A CA 1
ATOM 660 C C . GLY A 1 90 ? -11.314 7.318 11.040 1.00 90.88 90 GLY A C 1
ATOM 661 O O . GLY A 1 90 ? -11.479 7.638 12.222 1.00 90.88 90 GLY A O 1
ATOM 662 N N . PRO A 1 91 ? -12.338 6.879 10.283 1.00 91.81 91 PRO A N 1
ATOM 663 C CA . PRO A 1 91 ? -13.669 6.600 10.819 1.00 91.81 91 PRO A CA 1
ATOM 664 C C . PRO A 1 91 ? -13.601 5.630 12.001 1.00 91.81 91 PRO A C 1
ATOM 666 O O . PRO A 1 91 ? -12.938 4.600 11.919 1.00 91.81 91 PRO A O 1
ATOM 669 N N . THR A 1 92 ? -14.300 5.934 13.091 1.00 92.31 92 THR A N 1
ATOM 670 C CA . THR A 1 92 ? -14.325 5.110 14.309 1.00 92.31 92 THR A CA 1
ATOM 671 C C . THR A 1 92 ? -15.773 4.890 14.758 1.00 92.31 92 THR A C 1
ATOM 673 O O . THR A 1 92 ? -16.625 5.733 14.444 1.00 92.31 92 THR A O 1
ATOM 676 N N . PRO A 1 93 ? -16.100 3.776 15.443 1.00 90.00 93 PRO A N 1
ATOM 677 C CA . PRO A 1 93 ? -17.435 3.560 15.990 1.00 90.00 93 PRO A CA 1
ATOM 678 C C . PRO A 1 93 ? -17.896 4.720 16.880 1.00 90.00 93 PRO A C 1
ATOM 680 O O . PRO A 1 93 ? -17.092 5.418 17.501 1.00 90.00 93 PRO A O 1
ATOM 683 N N . ALA A 1 94 ? -19.212 4.925 16.965 1.00 86.94 94 ALA A N 1
ATOM 684 C CA . ALA A 1 94 ? -19.764 5.934 17.860 1.00 86.94 94 ALA A CA 1
ATOM 685 C C . ALA A 1 94 ? -19.367 5.639 19.324 1.00 86.94 94 ALA A C 1
ATOM 687 O O . ALA A 1 94 ? -19.222 4.472 19.693 1.00 86.94 94 ALA A O 1
ATOM 688 N N . PRO A 1 95 ? -19.216 6.661 20.188 1.00 85.19 95 PRO A N 1
ATOM 689 C CA . PRO A 1 95 ? -18.802 6.450 21.572 1.00 85.19 95 PRO A CA 1
ATOM 690 C C . PRO A 1 95 ? -19.678 5.422 22.305 1.00 85.19 95 PRO A C 1
ATOM 692 O O . PRO A 1 95 ? -20.886 5.612 22.448 1.00 85.19 95 PRO A O 1
ATOM 695 N N . GLY A 1 96 ? -19.054 4.350 22.800 1.00 81.62 96 GLY A N 1
ATOM 696 C CA . GLY A 1 96 ? -19.734 3.248 23.490 1.00 81.62 96 GLY A CA 1
ATOM 697 C C . GLY A 1 96 ? -20.255 2.131 22.579 1.00 81.62 96 GLY A C 1
ATOM 698 O O . GLY A 1 96 ? -20.809 1.158 23.091 1.00 81.62 96 GLY A O 1
ATOM 699 N N . GLU A 1 97 ? -20.073 2.238 21.262 1.00 87.12 97 GLU A N 1
ATOM 700 C CA . GLU A 1 97 ? -20.319 1.156 20.308 1.00 87.12 97 GLU A CA 1
ATOM 701 C C . GLU A 1 97 ? -19.035 0.371 20.020 1.00 87.12 97 GLU A C 1
ATOM 703 O O . GLU A 1 97 ? -17.934 0.911 20.040 1.00 87.12 97 GLU A O 1
ATOM 708 N N . THR A 1 98 ? -19.181 -0.921 19.728 1.00 88.75 98 THR A N 1
ATOM 709 C CA . THR A 1 98 ? -18.085 -1.786 19.273 1.00 88.75 98 THR A CA 1
ATOM 710 C C . THR A 1 98 ? -18.227 -2.080 17.785 1.00 88.75 98 THR A C 1
ATOM 712 O O . THR A 1 98 ? -19.329 -1.991 17.237 1.00 88.75 98 THR A O 1
ATOM 715 N N . LEU A 1 99 ? -17.142 -2.521 17.140 1.00 91.56 99 LEU A N 1
ATOM 716 C CA . LEU A 1 99 ? -17.211 -3.033 15.770 1.00 91.56 99 LEU A CA 1
ATOM 717 C C . LEU A 1 99 ? -18.269 -4.136 15.643 1.00 91.56 99 LEU A C 1
ATOM 719 O O . LEU A 1 99 ? -18.356 -5.046 16.474 1.00 91.56 99 LEU A O 1
ATOM 723 N N . ARG A 1 100 ? -19.069 -4.053 14.581 1.00 91.00 100 ARG A N 1
ATOM 724 C CA . ARG A 1 100 ? -20.078 -5.055 14.234 1.00 91.00 100 ARG A CA 1
ATOM 725 C C . ARG A 1 100 ? -19.498 -6.041 13.232 1.00 91.00 100 ARG A C 1
ATOM 727 O O . ARG A 1 100 ? -18.671 -5.678 12.403 1.00 91.00 100 ARG A O 1
ATOM 734 N N . GLY A 1 101 ? -19.918 -7.300 13.332 1.00 91.38 101 GLY A N 1
ATOM 735 C CA . GLY A 1 101 ? -19.543 -8.322 12.355 1.00 91.38 101 GLY A CA 1
ATOM 736 C C . GLY A 1 101 ? -18.033 -8.554 12.231 1.00 91.38 101 GLY A C 1
ATOM 737 O O . GLY A 1 101 ? -17.550 -8.753 11.123 1.00 91.38 101 GLY A O 1
ATOM 738 N N . VAL A 1 102 ? -17.277 -8.519 13.336 1.00 95.44 102 VAL A N 1
ATOM 739 C CA . VAL A 1 102 ? -15.834 -8.818 13.309 1.00 95.44 102 VAL A CA 1
ATOM 740 C C . VAL A 1 102 ? -15.617 -10.248 12.807 1.00 95.44 102 VAL A C 1
ATOM 742 O O . VAL A 1 102 ? -16.032 -11.213 13.450 1.00 95.44 102 VAL A O 1
ATOM 745 N N . VAL A 1 103 ? -14.957 -10.384 11.657 1.00 95.75 103 VAL A N 1
ATOM 746 C CA . VAL A 1 103 ? -14.649 -11.673 11.016 1.00 95.75 103 VAL A CA 1
ATOM 747 C C . VAL A 1 103 ? -13.190 -12.088 11.195 1.00 95.75 103 VAL A C 1
ATOM 749 O O . VAL A 1 103 ? -12.861 -13.262 11.036 1.00 95.75 103 VAL A O 1
ATOM 752 N N . CYS A 1 104 ? -12.306 -11.144 11.525 1.00 96.12 104 CYS A N 1
ATOM 753 C CA . CYS A 1 104 ? -10.888 -11.398 11.760 1.00 96.12 104 CYS A CA 1
ATOM 754 C C . CYS A 1 104 ? -10.309 -10.359 12.726 1.00 96.12 104 CYS A C 1
ATOM 756 O O . CYS A 1 104 ? -10.675 -9.189 12.655 1.00 96.12 104 CYS A O 1
ATOM 758 N N . SER A 1 105 ? -9.394 -10.788 13.595 1.00 97.38 105 SER A N 1
ATOM 759 C CA . SER A 1 105 ? -8.577 -9.921 14.446 1.00 97.38 105 SER A CA 1
ATOM 760 C C . SER A 1 105 ? -7.165 -10.502 14.493 1.00 97.38 105 SER A C 1
ATOM 762 O O . SER A 1 105 ? -6.991 -11.695 14.755 1.00 97.38 105 SER A O 1
ATOM 764 N N . ILE A 1 106 ? -6.172 -9.688 14.147 1.00 97.31 106 ILE A N 1
ATOM 765 C CA . ILE A 1 106 ? -4.769 -10.075 14.013 1.00 97.31 106 ILE A CA 1
ATOM 766 C C . ILE A 1 106 ? -3.933 -9.136 14.863 1.00 97.31 106 ILE A C 1
ATOM 768 O O . ILE A 1 106 ? -3.819 -7.948 14.568 1.00 97.31 106 ILE A O 1
ATOM 772 N N . GLU A 1 107 ? -3.311 -9.684 15.897 1.00 95.75 107 GLU A N 1
ATOM 773 C CA . GLU A 1 107 ? -2.345 -8.951 16.704 1.00 95.75 107 GLU A CA 1
ATOM 774 C C . GLU A 1 107 ? -0.986 -8.911 16.001 1.00 95.75 107 GLU A C 1
ATOM 776 O O . GLU A 1 107 ? -0.518 -9.913 15.452 1.00 95.75 107 GLU A O 1
ATOM 781 N N . LEU A 1 108 ? -0.333 -7.752 16.057 1.00 93.31 108 LEU A N 1
ATOM 782 C CA . LEU A 1 108 ? 1.031 -7.507 15.597 1.00 93.31 108 LEU A CA 1
ATOM 783 C C . LEU A 1 108 ? 1.887 -7.097 16.808 1.00 93.31 108 LEU A C 1
ATOM 785 O O . LEU A 1 108 ? 2.163 -5.908 16.987 1.00 93.31 108 LEU A O 1
ATOM 789 N N . PRO A 1 109 ? 2.308 -8.050 17.665 1.00 84.88 109 PRO A N 1
ATOM 790 C CA . PRO A 1 109 ? 2.917 -7.733 18.959 1.00 84.88 109 PRO A CA 1
ATOM 791 C C . PRO A 1 109 ? 4.218 -6.936 18.852 1.00 84.88 109 PRO A C 1
ATOM 793 O O . PRO A 1 109 ? 4.497 -6.102 19.703 1.00 84.88 109 PRO A O 1
ATOM 796 N N . GLU A 1 110 ? 5.000 -7.172 17.795 1.00 86.69 110 GLU A N 1
ATOM 797 C CA . GLU A 1 110 ? 6.264 -6.463 17.553 1.00 86.69 110 GLU A CA 1
ATOM 798 C C . GLU A 1 110 ? 6.056 -4.980 17.224 1.00 86.69 110 GLU A C 1
ATOM 800 O O . GLU A 1 110 ? 6.949 -4.169 17.451 1.00 86.69 110 GLU A O 1
ATOM 805 N N . VAL A 1 111 ? 4.878 -4.633 16.700 1.00 90.56 111 VAL A N 1
ATOM 806 C CA . VAL A 1 111 ? 4.518 -3.270 16.294 1.00 90.56 111 VAL A CA 1
ATOM 807 C C . VAL A 1 111 ? 3.614 -2.603 17.334 1.00 90.56 111 VAL A C 1
ATOM 809 O O . VAL A 1 111 ? 3.582 -1.384 17.423 1.00 90.56 111 VAL A O 1
ATOM 812 N N . GLY A 1 112 ? 2.891 -3.384 18.142 1.00 94.75 112 GLY A N 1
ATOM 813 C CA . GLY A 1 112 ? 1.925 -2.869 19.114 1.00 94.75 112 GLY A CA 1
ATOM 814 C C . GLY A 1 112 ? 0.570 -2.503 18.501 1.00 94.75 112 GLY A C 1
ATOM 815 O O . GLY A 1 112 ? -0.160 -1.693 19.069 1.00 94.75 112 GLY A O 1
ATOM 816 N N . LEU A 1 113 ? 0.229 -3.093 17.351 1.00 97.19 113 LEU A N 1
ATOM 817 C CA . LEU A 1 113 ? -1.022 -2.850 16.627 1.00 97.19 113 LEU A CA 1
ATOM 818 C C . LEU A 1 113 ? -1.890 -4.104 16.558 1.00 97.19 113 LEU A C 1
ATOM 820 O O . LEU A 1 113 ? -1.396 -5.230 16.604 1.00 97.19 113 LEU A O 1
ATOM 824 N N . ILE A 1 114 ? -3.191 -3.900 16.390 1.00 97.75 114 ILE A N 1
ATOM 825 C CA . ILE A 1 114 ? -4.171 -4.942 16.101 1.00 97.75 114 ILE A CA 1
ATOM 826 C C . ILE A 1 114 ? -4.935 -4.524 14.850 1.00 97.75 114 ILE A C 1
ATOM 828 O O . ILE A 1 114 ? -5.453 -3.409 14.782 1.00 97.75 114 ILE A O 1
ATOM 832 N N . LEU A 1 115 ? -4.979 -5.420 13.864 1.00 98.06 115 LEU A N 1
ATOM 833 C CA . LEU A 1 115 ? -5.731 -5.247 12.627 1.00 98.06 115 LEU A CA 1
ATOM 834 C C . LEU A 1 115 ? -6.993 -6.099 12.656 1.00 98.06 115 LEU A C 1
ATOM 836 O O . LEU A 1 115 ? -6.932 -7.295 12.936 1.00 98.06 115 LEU A O 1
ATOM 840 N N . GLU A 1 116 ? -8.133 -5.497 12.341 1.00 98.00 116 GLU A N 1
ATOM 841 C CA . GLU A 1 116 ? -9.440 -6.149 12.442 1.00 98.00 116 GLU A CA 1
ATOM 842 C C . GLU A 1 116 ? -10.207 -5.996 11.132 1.00 98.00 116 GLU A C 1
ATOM 844 O O . GLU A 1 116 ? -10.173 -4.945 10.503 1.00 98.00 116 GLU A O 1
ATOM 849 N N . VAL A 1 117 ? -10.898 -7.050 10.704 1.00 97.31 117 VAL A N 1
ATOM 850 C CA . VAL A 1 117 ? -11.832 -6.982 9.574 1.00 97.31 117 VAL A CA 1
ATOM 851 C C . VAL A 1 117 ? -13.239 -7.100 10.130 1.00 97.31 117 VAL A C 1
ATOM 853 O O . VAL A 1 117 ? -13.551 -8.071 10.824 1.00 97.31 117 VAL A O 1
ATOM 856 N N . ALA A 1 118 ? -14.072 -6.109 9.839 1.00 95.56 118 ALA A N 1
ATOM 857 C CA . ALA A 1 118 ? -15.421 -5.963 10.380 1.00 95.56 118 ALA A CA 1
ATOM 858 C C . ALA A 1 118 ? -16.332 -5.257 9.366 1.00 95.56 118 ALA A C 1
ATOM 860 O O . ALA A 1 118 ? -15.880 -4.921 8.274 1.00 95.56 118 ALA A O 1
ATOM 861 N N . GLU A 1 119 ? -17.603 -5.033 9.695 1.00 93.94 119 GLU A N 1
ATOM 862 C CA . GLU A 1 119 ? -18.492 -4.209 8.863 1.00 93.94 119 GLU A CA 1
ATOM 863 C C . GLU A 1 119 ? -17.924 -2.785 8.721 1.00 93.94 119 GLU A C 1
ATOM 865 O O . GLU A 1 119 ? -17.542 -2.162 9.713 1.00 93.94 119 GLU A O 1
ATOM 870 N N . SER A 1 120 ? -17.834 -2.292 7.483 1.00 91.75 120 SER A N 1
ATOM 871 C CA . SER A 1 120 ? -17.273 -0.971 7.177 1.00 91.75 120 SER A CA 1
ATOM 872 C C . SER A 1 120 ? -18.150 0.157 7.728 1.00 91.75 120 SER A C 1
ATOM 874 O O . SER A 1 120 ? -19.381 0.064 7.746 1.00 91.75 120 SER A O 1
ATOM 876 N N . LEU A 1 121 ? -17.507 1.250 8.140 1.00 89.06 121 LEU A N 1
ATOM 877 C CA . LEU A 1 121 ? -18.162 2.498 8.531 1.00 89.06 121 LEU A CA 1
ATOM 878 C C . LEU A 1 121 ? -18.353 3.446 7.336 1.00 89.06 121 LEU A C 1
ATOM 880 O O . LEU A 1 121 ? -19.064 4.451 7.455 1.00 89.06 121 LEU A O 1
ATOM 884 N N . ALA A 1 122 ? -17.761 3.134 6.179 1.00 76.50 122 ALA A N 1
ATOM 885 C CA . ALA A 1 122 ? -17.984 3.872 4.946 1.00 76.50 122 ALA A CA 1
ATOM 886 C C . ALA A 1 122 ? -19.484 3.873 4.589 1.00 76.50 122 ALA A C 1
ATOM 888 O O . ALA A 1 122 ? -20.172 2.857 4.673 1.00 76.50 122 ALA A O 1
ATOM 889 N N . SER A 1 123 ? -20.002 5.034 4.178 1.00 62.78 123 SER A N 1
ATOM 890 C CA . SER A 1 123 ? -21.435 5.268 3.906 1.00 62.78 123 SER A CA 1
ATOM 891 C C . SER A 1 123 ? -22.366 5.243 5.132 1.00 62.78 123 SER A C 1
ATOM 893 O O . SER A 1 123 ? -23.533 4.888 5.013 1.00 62.78 123 SER A O 1
ATOM 895 N N . GLY A 1 124 ? -21.887 5.663 6.309 1.00 54.81 124 GLY A N 1
ATOM 896 C CA . GLY A 1 124 ? -22.759 5.984 7.451 1.00 54.81 124 GLY A CA 1
ATOM 897 C C . GLY A 1 124 ? -23.081 4.825 8.400 1.00 54.81 124 GLY A C 1
ATOM 898 O O . GLY A 1 124 ? -23.914 4.998 9.283 1.00 54.81 124 GLY A O 1
ATOM 899 N N . GLY A 1 125 ? -22.397 3.681 8.274 1.00 50.72 125 GLY A N 1
ATOM 900 C CA . GLY A 1 125 ? -22.539 2.553 9.208 1.00 50.72 125 GLY A CA 1
ATOM 901 C C . GLY A 1 125 ? -23.733 1.627 8.940 1.00 50.72 125 GLY A C 1
ATOM 902 O O . GLY A 1 125 ? -24.033 0.760 9.761 1.00 50.72 125 GLY A O 1
ATOM 903 N N . ASP A 1 126 ? -24.388 1.763 7.784 1.00 51.16 126 ASP A N 1
ATOM 904 C CA . ASP A 1 126 ? -25.550 0.950 7.390 1.00 51.16 126 ASP A CA 1
ATOM 905 C C . ASP A 1 126 ? -25.157 -0.442 6.841 1.00 51.16 126 ASP A C 1
ATOM 907 O O . ASP A 1 126 ? -26.011 -1.198 6.375 1.00 51.16 126 ASP A O 1
ATOM 911 N N . GLY A 1 127 ? -23.860 -0.781 6.837 1.00 51.75 127 GLY A N 1
ATOM 912 C CA . GLY A 1 127 ? -23.327 -2.060 6.345 1.00 51.75 127 GLY A CA 1
ATOM 913 C C . GLY A 1 127 ? -23.364 -2.237 4.820 1.00 51.75 127 GLY A C 1
ATOM 914 O O . GLY A 1 127 ? -22.971 -3.285 4.311 1.00 51.75 127 GLY A O 1
ATOM 915 N N . GLN A 1 128 ? -23.806 -1.226 4.062 1.00 60.16 128 GLN A N 1
ATOM 916 C CA . GLN A 1 128 ? -23.920 -1.312 2.599 1.00 60.16 128 GLN A CA 1
ATOM 917 C C . GLN A 1 128 ? -22.565 -1.344 1.877 1.00 60.16 128 GLN A C 1
ATOM 919 O O . GLN A 1 128 ? -22.476 -1.914 0.793 1.00 60.16 128 GLN A O 1
ATOM 924 N N . ALA A 1 129 ? -21.507 -0.801 2.488 1.00 71.19 129 ALA A N 1
ATOM 925 C CA . ALA A 1 129 ? -20.143 -0.855 1.956 1.00 71.19 129 ALA A CA 1
ATOM 926 C C . ALA A 1 129 ? -19.451 -2.220 2.173 1.00 71.19 129 ALA A C 1
ATOM 928 O O . ALA A 1 129 ? -18.322 -2.424 1.732 1.00 71.19 129 ALA A O 1
ATOM 929 N N . GLY A 1 130 ? -20.116 -3.177 2.832 1.00 87.81 130 GLY A N 1
ATOM 930 C CA . GLY A 1 130 ? -19.553 -4.493 3.116 1.00 87.81 130 GLY A CA 1
ATOM 931 C C . GLY A 1 130 ? -18.548 -4.461 4.268 1.00 87.81 130 GLY A C 1
ATOM 932 O O . GLY A 1 130 ? -18.855 -3.969 5.353 1.00 87.81 130 GLY A O 1
ATOM 933 N N . LEU A 1 131 ? -17.366 -5.042 4.054 1.00 92.44 131 LEU A N 1
ATOM 934 C CA . LEU A 1 131 ? -16.323 -5.160 5.077 1.00 92.44 131 LEU A CA 1
ATOM 935 C C . LEU A 1 131 ? -15.293 -4.030 4.961 1.00 92.44 131 LEU A C 1
ATOM 937 O O . LEU A 1 131 ? -14.985 -3.588 3.858 1.00 92.44 131 LEU A O 1
ATOM 941 N N . GLY A 1 132 ? -14.751 -3.611 6.103 1.00 94.44 132 GLY A N 1
ATOM 942 C CA . GLY A 1 132 ? -13.666 -2.645 6.263 1.00 94.44 132 GLY A CA 1
ATOM 943 C C . GLY A 1 132 ? -12.461 -3.266 6.976 1.00 94.44 132 GLY A C 1
ATOM 944 O O . GLY A 1 132 ? -12.609 -4.234 7.731 1.00 94.44 132 GLY A O 1
ATOM 945 N N . LEU A 1 133 ? -11.272 -2.702 6.757 1.00 97.06 133 LEU A N 1
ATOM 946 C CA . LEU A 1 133 ? -10.068 -2.993 7.539 1.00 97.06 133 LEU A CA 1
ATOM 947 C C . LEU A 1 133 ? -9.887 -1.917 8.608 1.00 97.06 133 LEU A C 1
ATOM 949 O O . LEU A 1 133 ? -9.891 -0.735 8.291 1.00 97.06 133 LEU A O 1
ATOM 953 N N . PHE A 1 134 ? -9.663 -2.321 9.849 1.00 97.56 134 PHE A N 1
ATOM 954 C CA . PHE A 1 134 ? -9.516 -1.441 10.999 1.00 97.56 134 PHE A CA 1
ATOM 955 C C . PHE A 1 134 ? -8.164 -1.639 11.675 1.00 97.56 134 PHE A C 1
ATOM 957 O O . PHE A 1 134 ? -7.584 -2.723 11.615 1.00 97.56 134 PHE A O 1
ATOM 964 N N . VAL A 1 135 ? -7.690 -0.599 12.354 1.00 97.88 135 VAL A N 1
ATOM 965 C CA . VAL A 1 135 ? -6.485 -0.617 13.186 1.00 97.88 135 VAL A CA 1
ATOM 966 C C . VAL A 1 135 ? -6.775 -0.039 14.562 1.00 97.88 135 VAL A C 1
ATOM 968 O O . VAL A 1 135 ? -7.530 0.925 14.685 1.00 97.88 135 VAL A O 1
ATOM 971 N N . ARG A 1 136 ? -6.145 -0.595 15.595 1.00 96.81 136 ARG A N 1
ATOM 972 C CA . ARG A 1 136 ? -6.037 0.001 16.934 1.00 96.81 136 ARG A CA 1
ATOM 973 C C . ARG A 1 136 ? -4.748 -0.412 17.621 1.00 96.81 136 ARG A C 1
ATOM 975 O O . ARG A 1 136 ? -4.100 -1.377 17.216 1.00 96.81 136 ARG A O 1
ATOM 982 N N . LEU A 1 137 ? -4.404 0.302 18.683 1.00 97.56 137 LEU A N 1
ATOM 983 C CA . LEU A 1 137 ? -3.308 -0.055 19.570 1.00 97.56 137 LEU A CA 1
ATOM 984 C C . LEU A 1 137 ? -3.623 -1.339 20.354 1.00 97.56 137 LEU A C 1
ATOM 986 O O . LEU A 1 137 ? -4.768 -1.606 20.736 1.00 97.56 137 LEU A O 1
ATOM 990 N N . ALA A 1 138 ? -2.584 -2.135 20.600 1.00 95.69 138 ALA A N 1
ATOM 991 C CA . ALA A 1 138 ? -2.642 -3.241 21.546 1.00 95.69 138 ALA A CA 1
ATOM 992 C C . ALA A 1 138 ? -2.749 -2.726 22.994 1.00 95.69 138 ALA A C 1
ATOM 994 O O . ALA A 1 138 ? -2.418 -1.578 23.298 1.00 95.69 138 ALA A O 1
ATOM 995 N N . GLU A 1 139 ? -3.214 -3.581 23.908 1.00 94.06 139 GLU A N 1
ATOM 996 C CA . GLU A 1 139 ? -3.345 -3.211 25.319 1.00 94.06 139 GLU A CA 1
ATOM 997 C C . GLU A 1 139 ? -1.989 -2.788 25.910 1.00 94.06 139 GLU A C 1
ATOM 999 O O . GLU A 1 139 ? -0.981 -3.476 25.753 1.00 94.06 139 GLU A O 1
ATOM 1004 N N . GLY A 1 140 ? -1.970 -1.646 26.603 1.00 93.00 140 GLY A N 1
ATOM 1005 C CA . GLY A 1 140 ? -0.763 -1.104 27.231 1.00 93.00 140 GLY A CA 1
ATOM 1006 C C . GLY A 1 140 ? 0.191 -0.369 26.283 1.00 93.00 140 GLY A C 1
ATOM 1007 O O . GLY A 1 140 ? 1.233 0.096 26.740 1.00 93.00 140 GLY A O 1
ATOM 1008 N N . VAL A 1 141 ? -0.151 -0.232 24.998 1.00 96.00 141 VAL A N 1
ATOM 1009 C CA . VAL A 1 141 ? 0.598 0.591 24.039 1.00 96.00 141 VAL A CA 1
ATOM 1010 C C . VAL A 1 141 ? 0.003 1.998 24.010 1.00 96.00 141 VAL A C 1
ATOM 1012 O O . VAL A 1 141 ? -1.200 2.159 23.831 1.00 96.00 141 VAL A O 1
ATOM 1015 N N . GLU A 1 142 ? 0.841 3.020 24.200 1.00 95.25 142 GLU A N 1
ATOM 1016 C CA . GLU A 1 142 ? 0.402 4.426 24.216 1.00 95.25 142 GLU A CA 1
ATOM 1017 C C . GLU A 1 142 ? 0.338 5.040 22.814 1.00 95.25 142 GLU A C 1
ATOM 1019 O O . GLU A 1 142 ? -0.585 5.790 22.500 1.00 95.25 142 GLU A O 1
ATOM 1024 N N . SER A 1 143 ? 1.327 4.738 21.972 1.00 96.12 143 SER A N 1
ATOM 1025 C CA . SER A 1 143 ? 1.374 5.194 20.586 1.00 96.12 143 SER A CA 1
ATOM 1026 C C . SER A 1 143 ? 2.297 4.324 19.739 1.00 96.12 143 SER A C 1
ATOM 1028 O O . SER A 1 143 ? 3.202 3.670 20.263 1.00 96.12 143 SER A O 1
ATOM 1030 N N . VAL A 1 144 ? 2.065 4.325 18.427 1.00 95.88 144 VAL A N 1
ATOM 1031 C CA . VAL A 1 144 ? 2.917 3.669 17.428 1.00 95.88 144 VAL A CA 1
ATOM 1032 C C . VAL A 1 144 ? 3.114 4.625 16.262 1.00 95.88 144 VAL A C 1
ATOM 1034 O O . VAL A 1 144 ? 2.144 4.978 15.598 1.00 95.88 144 VAL A O 1
ATOM 1037 N N . THR A 1 145 ? 4.355 5.015 15.986 1.00 95.31 145 THR A N 1
ATOM 1038 C CA . THR A 1 145 ? 4.703 5.817 14.806 1.00 95.31 145 THR A CA 1
ATOM 1039 C C . THR A 1 145 ? 5.310 4.917 13.741 1.00 95.31 145 THR A C 1
ATOM 1041 O O . THR A 1 145 ? 6.244 4.166 14.025 1.00 95.31 145 THR A O 1
ATOM 1044 N N . LEU A 1 146 ? 4.770 4.980 12.526 1.00 91.75 146 LEU A N 1
ATOM 1045 C CA . LEU A 1 146 ? 5.252 4.237 11.368 1.00 91.75 146 LEU A CA 1
ATOM 1046 C C . LEU A 1 146 ? 5.567 5.200 10.228 1.00 91.75 146 LEU A C 1
ATOM 1048 O O . LEU A 1 146 ? 4.827 6.156 9.995 1.00 91.75 146 LEU A O 1
ATOM 1052 N N . ASN A 1 147 ? 6.642 4.897 9.509 1.00 89.88 147 ASN A N 1
ATOM 1053 C CA . ASN A 1 147 ? 7.080 5.695 8.374 1.00 89.88 147 ASN A CA 1
ATOM 1054 C C . ASN A 1 147 ? 6.301 5.329 7.104 1.00 89.88 147 ASN A C 1
ATOM 1056 O O . ASN A 1 147 ? 5.801 4.206 6.957 1.00 89.88 147 ASN A O 1
ATOM 1060 N N . GLU A 1 148 ? 6.265 6.256 6.155 1.00 87.44 148 GLU A N 1
ATOM 1061 C CA . GLU A 1 148 ? 5.818 6.028 4.791 1.00 87.44 148 GLU A CA 1
ATOM 1062 C C . GLU A 1 148 ? 6.458 4.756 4.223 1.00 87.44 148 GLU A C 1
ATOM 1064 O O . GLU A 1 148 ? 7.628 4.435 4.446 1.00 87.44 148 GLU A O 1
ATOM 1069 N N . GLY A 1 149 ? 5.659 3.994 3.483 1.00 84.56 149 GLY A N 1
ATOM 1070 C CA . GLY A 1 149 ? 6.131 2.818 2.777 1.00 84.56 149 GLY A CA 1
ATOM 1071 C C . GLY A 1 149 ? 6.234 1.543 3.603 1.00 84.56 149 GLY A C 1
ATOM 1072 O O . GLY A 1 149 ? 6.430 0.470 3.026 1.00 84.56 149 GLY A O 1
ATOM 1073 N N . VAL A 1 150 ? 6.035 1.608 4.923 1.00 89.62 150 VAL A N 1
ATOM 1074 C CA . VAL A 1 150 ? 5.913 0.404 5.753 1.00 89.62 150 VAL A CA 1
ATOM 1075 C C . VAL A 1 150 ? 4.759 -0.455 5.234 1.00 89.62 150 VAL A C 1
ATOM 1077 O O . VAL A 1 150 ? 3.636 0.016 5.042 1.00 89.62 150 VAL A O 1
ATOM 1080 N N . ALA A 1 151 ? 5.041 -1.736 4.998 1.00 91.62 151 ALA A N 1
ATOM 1081 C CA . ALA A 1 151 ? 4.031 -2.709 4.608 1.00 91.62 151 ALA A CA 1
ATOM 1082 C C . ALA A 1 151 ? 3.146 -3.069 5.803 1.00 91.62 151 ALA A C 1
ATOM 1084 O O . ALA A 1 151 ? 3.617 -3.650 6.779 1.00 91.62 151 ALA A O 1
ATOM 1085 N N . MET A 1 152 ? 1.853 -2.771 5.688 1.00 92.94 152 MET A N 1
ATOM 1086 C CA . MET A 1 152 ? 0.866 -3.063 6.726 1.00 92.94 152 MET A CA 1
ATOM 1087 C C . MET A 1 152 ? 0.334 -4.489 6.602 1.00 92.94 152 MET A C 1
ATOM 1089 O O . MET A 1 152 ? 0.254 -5.218 7.586 1.00 92.94 152 MET A O 1
ATOM 1093 N N . CYS A 1 153 ? -0.037 -4.903 5.389 1.00 95.19 153 CYS A N 1
ATOM 1094 C CA . CYS A 1 153 ? -0.566 -6.238 5.122 1.00 95.19 153 CYS A CA 1
ATOM 1095 C C . CYS A 1 153 ? -0.492 -6.593 3.630 1.00 95.19 153 CYS A C 1
ATOM 1097 O O . CYS A 1 153 ? -0.329 -5.736 2.761 1.00 95.19 153 CYS A O 1
AT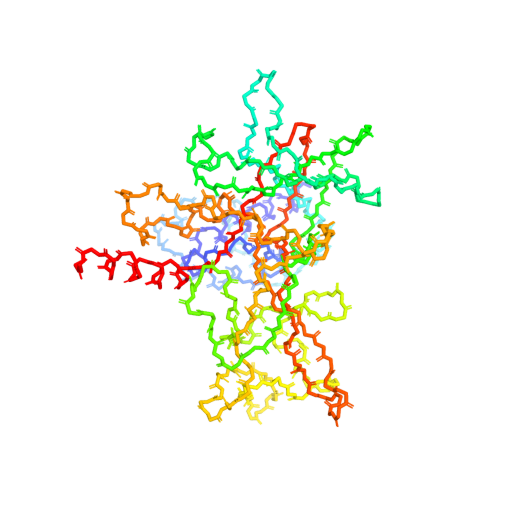OM 1099 N N . GLY A 1 154 ? -0.607 -7.882 3.313 1.00 95.38 154 GLY A N 1
ATOM 1100 C CA . GLY A 1 154 ? -0.807 -8.337 1.941 1.00 95.38 154 GLY A CA 1
ATOM 1101 C C . GLY A 1 154 ? -2.231 -8.053 1.459 1.00 95.38 154 GLY A C 1
ATOM 1102 O O . GLY A 1 154 ? -3.181 -8.096 2.242 1.00 95.38 154 GLY A O 1
ATOM 1103 N N . TYR A 1 155 ? -2.376 -7.786 0.159 1.00 95.38 155 TYR A N 1
ATOM 1104 C CA . TYR A 1 155 ? -3.659 -7.393 -0.421 1.00 95.38 155 TYR A CA 1
ATOM 1105 C C . TYR A 1 155 ? -4.687 -8.534 -0.411 1.00 95.38 155 TYR A C 1
ATOM 1107 O O . TYR A 1 155 ? -5.713 -8.432 0.252 1.00 95.38 155 TYR A O 1
ATOM 1115 N N . ALA A 1 156 ? -4.405 -9.636 -1.110 1.00 94.94 156 ALA A N 1
ATOM 1116 C CA . ALA A 1 156 ? -5.291 -10.798 -1.201 1.00 94.94 156 ALA A CA 1
ATOM 1117 C C . ALA A 1 156 ? -4.518 -12.059 -1.620 1.00 94.94 156 ALA A C 1
ATOM 1119 O O . ALA A 1 156 ? -3.394 -11.984 -2.131 1.00 94.94 156 ALA A O 1
ATOM 1120 N N . HIS A 1 157 ? -5.146 -13.226 -1.476 1.00 94.62 157 HIS A N 1
ATOM 1121 C CA . HIS A 1 157 ? -4.794 -14.393 -2.279 1.00 94.62 157 HIS A CA 1
ATOM 1122 C C . HIS A 1 157 ? -5.352 -14.239 -3.688 1.00 94.62 157 HIS A C 1
ATOM 1124 O O . HIS A 1 157 ? -6.503 -13.850 -3.884 1.00 94.62 157 HIS A O 1
ATOM 1130 N N . GLY A 1 158 ? -4.522 -14.550 -4.673 1.00 93.62 158 GLY A N 1
ATOM 1131 C CA . GLY A 1 158 ? -4.831 -14.354 -6.075 1.00 93.62 158 GLY A CA 1
ATOM 1132 C C . GLY A 1 158 ? -3.640 -14.720 -6.939 1.00 93.62 158 GLY A C 1
ATOM 1133 O O . GLY A 1 158 ? -2.645 -15.273 -6.461 1.00 93.62 158 GLY A O 1
ATOM 1134 N N . GLN A 1 159 ? -3.736 -14.377 -8.215 1.00 94.62 159 GLN A N 1
ATOM 1135 C CA . GLN A 1 159 ? -2.710 -14.689 -9.199 1.00 94.62 159 GLN A CA 1
ATOM 1136 C C . GLN A 1 159 ? -2.550 -13.566 -10.219 1.00 94.62 159 GLN A C 1
ATOM 1138 O O . GLN A 1 159 ? -3.492 -12.834 -10.520 1.00 94.62 159 GLN A O 1
ATOM 1143 N N . MET A 1 160 ? -1.350 -13.463 -10.785 1.00 94.06 160 MET A N 1
ATOM 1144 C CA . MET A 1 160 ? -1.091 -12.588 -11.921 1.00 94.06 160 MET A CA 1
ATOM 1145 C C . MET A 1 160 ? -1.652 -13.219 -13.205 1.00 94.06 160 MET A C 1
ATOM 1147 O O . MET A 1 160 ? -1.313 -14.349 -13.553 1.00 94.06 160 MET A O 1
ATOM 1151 N N . MET A 1 161 ? -2.489 -12.477 -13.925 1.00 92.62 161 MET A N 1
ATOM 1152 C CA . MET A 1 161 ? -3.184 -12.873 -15.149 1.00 92.62 161 MET A CA 1
ATOM 1153 C C . MET A 1 161 ? -2.945 -11.864 -16.277 1.00 92.62 161 MET A C 1
ATOM 1155 O O . MET A 1 161 ? -2.618 -10.698 -16.045 1.00 92.62 161 MET A O 1
ATOM 1159 N N . ALA A 1 162 ? -3.090 -12.317 -17.524 1.00 90.88 162 ALA A N 1
ATOM 1160 C CA . ALA A 1 162 ? -2.969 -11.466 -18.714 1.00 90.88 162 ALA A CA 1
ATOM 1161 C C . ALA A 1 162 ? -4.195 -10.559 -18.934 1.00 90.88 162 ALA A C 1
ATOM 1163 O O . ALA A 1 162 ? -4.089 -9.531 -19.598 1.00 90.88 162 ALA A O 1
ATOM 1164 N N . SER A 1 163 ? -5.336 -10.911 -18.342 1.00 86.88 163 SER A N 1
ATOM 1165 C CA . SER A 1 163 ? -6.600 -10.179 -18.442 1.00 86.88 163 SER A CA 1
ATOM 1166 C C . SER A 1 163 ? -7.157 -9.900 -17.044 1.00 86.88 163 SER A C 1
ATOM 1168 O O . SER A 1 163 ? -6.883 -10.691 -16.134 1.00 86.88 163 SER A O 1
ATOM 1170 N N . PRO A 1 164 ? -7.895 -8.791 -16.858 1.00 85.81 164 PRO A N 1
ATOM 1171 C CA . PRO A 1 164 ? -8.567 -8.517 -15.597 1.00 85.81 164 PRO A CA 1
ATOM 1172 C C . PRO A 1 164 ? -9.714 -9.505 -15.370 1.00 85.81 164 PRO A C 1
ATOM 1174 O O . PRO A 1 164 ? -10.161 -10.170 -16.307 1.00 85.81 164 PRO A O 1
ATOM 1177 N N . ASP A 1 165 ? -10.202 -9.574 -14.133 1.00 82.75 165 ASP A N 1
ATOM 1178 C CA . ASP A 1 165 ? -11.470 -10.245 -13.849 1.00 82.75 165 ASP A CA 1
ATOM 1179 C C . ASP A 1 165 ? -12.635 -9.521 -14.541 1.00 82.75 165 ASP A C 1
ATOM 1181 O O . ASP A 1 165 ? -12.672 -8.289 -14.580 1.00 82.75 165 ASP A O 1
ATOM 1185 N N . GLU A 1 166 ? -13.604 -10.286 -15.042 1.00 71.00 166 GLU A N 1
ATOM 1186 C CA . GLU A 1 166 ? -14.804 -9.765 -15.707 1.00 71.00 166 GLU A CA 1
ATOM 1187 C C . GLU A 1 166 ? -15.690 -8.971 -14.736 1.00 71.00 166 GLU A C 1
ATOM 1189 O O . GLU A 1 166 ? -16.375 -8.039 -15.149 1.00 71.00 166 GLU A O 1
ATOM 1194 N N . LEU A 1 167 ? -15.638 -9.293 -13.437 1.00 65.31 167 LEU A N 1
ATOM 1195 C CA . LEU A 1 167 ? -16.387 -8.586 -12.391 1.00 65.31 167 LEU A CA 1
ATOM 1196 C C . LEU A 1 167 ? -15.711 -7.282 -11.931 1.00 65.31 167 LEU A C 1
ATOM 1198 O O . LEU A 1 167 ? -16.324 -6.508 -11.200 1.00 65.31 167 LEU A O 1
ATOM 1202 N N . GLY A 1 168 ? -14.460 -7.026 -12.336 1.00 56.41 168 GLY A N 1
ATOM 1203 C CA . GLY A 1 168 ? -13.771 -5.729 -12.247 1.00 56.41 168 GLY A CA 1
ATOM 1204 C C . GLY A 1 168 ? -13.435 -5.165 -10.855 1.00 56.41 168 GLY A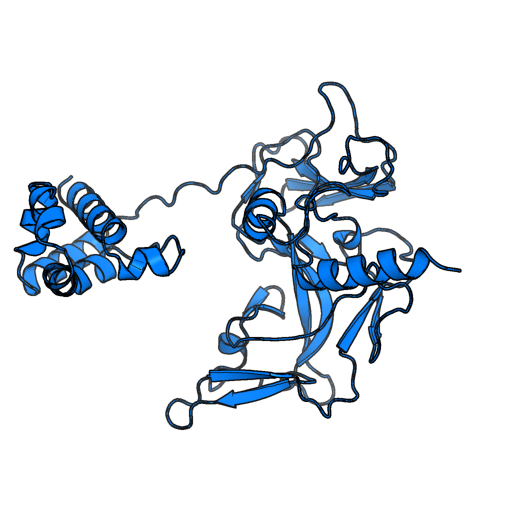 C 1
ATOM 1205 O O . GLY A 1 168 ? -12.534 -4.338 -10.755 1.00 56.41 168 GLY A O 1
ATOM 1206 N N . GLY A 1 169 ? -14.086 -5.602 -9.773 1.00 68.06 169 GLY A N 1
ATOM 1207 C CA . GLY A 1 169 ? -14.112 -4.840 -8.514 1.00 68.06 169 GLY A CA 1
ATOM 1208 C C . GLY A 1 169 ? -12.855 -4.883 -7.637 1.00 68.06 169 GLY A C 1
ATOM 1209 O O . GLY A 1 169 ? -12.683 -4.023 -6.788 1.00 68.06 169 GLY A O 1
ATOM 1210 N N . LYS A 1 170 ? -11.966 -5.872 -7.783 1.00 81.81 170 LYS A N 1
ATOM 1211 C CA . LYS A 1 170 ? -10.756 -5.995 -6.930 1.00 81.81 170 LYS A CA 1
ATOM 1212 C C . LYS A 1 170 ? -9.487 -6.340 -7.707 1.00 81.81 170 LYS A C 1
ATOM 1214 O O . LYS A 1 170 ? -8.472 -6.735 -7.137 1.00 81.81 170 LYS A O 1
ATOM 1219 N N . THR A 1 171 ? -9.548 -6.238 -9.031 1.00 88.56 171 THR A N 1
ATOM 1220 C CA . THR A 1 171 ? -8.378 -6.492 -9.871 1.00 88.56 171 THR A CA 1
ATOM 1221 C C . THR A 1 171 ? -7.397 -5.334 -9.735 1.00 88.56 171 THR A C 1
ATOM 1223 O O . THR A 1 171 ? -7.769 -4.178 -9.921 1.00 88.56 171 THR A O 1
ATOM 1226 N N . VAL A 1 172 ? -6.128 -5.643 -9.474 1.00 88.75 172 VAL A N 1
ATOM 1227 C CA . VAL A 1 172 ? -5.071 -4.634 -9.358 1.00 88.75 172 VAL A CA 1
ATOM 1228 C C . VAL A 1 172 ? -4.180 -4.683 -10.577 1.00 88.75 172 VAL A C 1
ATOM 1230 O O . VAL A 1 172 ? -3.693 -5.734 -10.990 1.00 88.75 172 VAL A O 1
ATOM 1233 N N . GLY A 1 173 ? -3.966 -3.518 -11.163 1.00 88.62 173 GLY A N 1
ATOM 1234 C CA . GLY A 1 173 ? -3.170 -3.392 -12.356 1.00 88.62 173 GLY A CA 1
ATOM 1235 C C . GLY A 1 173 ? -1.673 -3.279 -12.121 1.00 88.62 173 GLY A C 1
ATOM 1236 O O . GLY A 1 173 ? -1.240 -2.51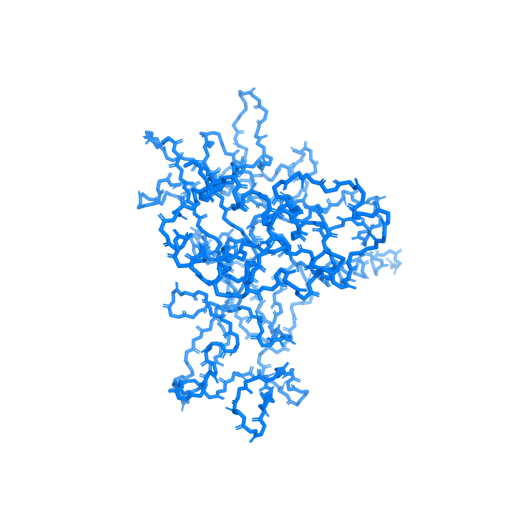2 -11.268 1.00 88.62 173 GLY A O 1
ATOM 1237 N N . PHE A 1 174 ? -0.875 -3.950 -12.949 1.00 89.81 174 PHE A N 1
ATOM 1238 C CA . PHE A 1 174 ? 0.574 -3.801 -12.968 1.00 89.81 174 PHE A CA 1
ATOM 1239 C C . PHE A 1 174 ? 1.031 -2.867 -14.099 1.00 89.81 174 PHE A C 1
ATOM 1241 O O . PHE A 1 174 ? 1.224 -3.282 -15.246 1.00 89.81 174 PHE A O 1
ATOM 1248 N N . TRP A 1 175 ? 1.225 -1.595 -13.740 1.00 86.31 175 TRP A N 1
ATOM 1249 C CA . TRP A 1 175 ? 1.757 -0.548 -14.615 1.00 86.31 175 TRP A CA 1
ATOM 1250 C C . TRP A 1 175 ? 2.734 0.349 -13.863 1.00 86.31 175 TRP A C 1
ATOM 1252 O O . TRP A 1 175 ? 2.331 1.114 -12.987 1.00 86.31 175 TRP A O 1
ATOM 1262 N N . LEU A 1 176 ? 4.002 0.307 -14.260 1.00 85.25 176 LEU A N 1
ATOM 1263 C CA . LEU A 1 176 ? 5.015 1.254 -13.810 1.00 85.25 176 LEU A CA 1
ATOM 1264 C C . LEU A 1 176 ? 5.043 2.424 -14.792 1.00 85.25 176 LEU A C 1
ATOM 1266 O O . LEU A 1 176 ? 5.170 2.220 -15.998 1.00 85.25 176 LEU A O 1
ATOM 1270 N N . LYS A 1 177 ? 4.852 3.646 -14.286 1.00 78.81 177 LYS A N 1
ATOM 1271 C CA . LYS A 1 177 ? 4.631 4.834 -15.131 1.00 78.81 177 LYS A CA 1
ATOM 1272 C C . LYS A 1 177 ? 5.856 5.728 -15.242 1.00 78.81 177 LYS A C 1
ATOM 1274 O O . LYS A 1 177 ? 6.002 6.444 -16.225 1.00 78.81 177 LYS A O 1
ATOM 1279 N N . THR A 1 178 ? 6.676 5.758 -14.199 1.00 82.62 178 THR A N 1
ATOM 1280 C CA . THR A 1 178 ? 7.801 6.685 -14.073 1.00 82.62 178 THR A CA 1
ATOM 1281 C C . THR A 1 178 ? 8.974 5.999 -13.389 1.00 82.62 178 THR A C 1
ATOM 1283 O O . THR A 1 178 ? 8.801 5.015 -12.668 1.00 82.62 178 THR A O 1
ATOM 1286 N N . ALA A 1 179 ? 10.171 6.562 -13.553 1.00 83.25 179 ALA A N 1
ATOM 1287 C CA . ALA A 1 179 ? 11.362 6.115 -12.835 1.00 83.25 179 ALA A CA 1
ATOM 1288 C C . ALA A 1 179 ? 11.214 6.234 -11.297 1.00 83.25 179 ALA A C 1
ATOM 1290 O O . ALA A 1 179 ? 11.916 5.560 -10.550 1.00 83.25 179 ALA A O 1
ATOM 1291 N N . LEU A 1 180 ? 10.266 7.046 -10.819 1.00 83.94 180 LEU A N 1
ATOM 1292 C CA . LEU A 1 180 ? 9.962 7.229 -9.398 1.00 83.94 180 LEU A CA 1
ATOM 1293 C C . LEU A 1 180 ? 8.836 6.318 -8.893 1.00 83.94 180 LEU A C 1
ATOM 1295 O O . LEU A 1 180 ? 8.506 6.366 -7.716 1.00 83.94 180 LEU A O 1
ATOM 1299 N N . THR A 1 181 ? 8.223 5.501 -9.757 1.00 83.56 181 THR A N 1
ATOM 1300 C CA . THR A 1 181 ? 7.167 4.583 -9.313 1.00 83.56 181 THR A CA 1
ATOM 1301 C C . THR A 1 181 ? 7.751 3.563 -8.335 1.00 83.56 181 THR A C 1
ATOM 1303 O O . THR A 1 181 ? 8.751 2.914 -8.652 1.00 83.56 181 THR A O 1
ATOM 1306 N N . SER A 1 182 ? 7.120 3.421 -7.170 1.00 86.50 182 SER A N 1
ATOM 1307 C CA . SER A 1 182 ? 7.559 2.497 -6.124 1.00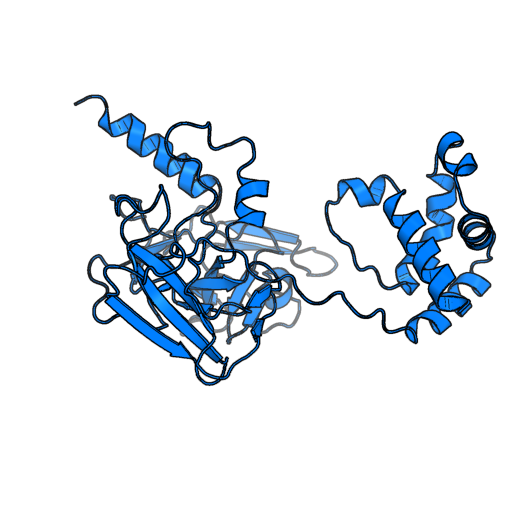 86.50 182 SER A CA 1
ATOM 1308 C C . SER A 1 182 ? 7.023 1.078 -6.334 1.00 86.50 182 SER A C 1
ATOM 1310 O O . SER A 1 182 ? 5.910 0.878 -6.824 1.00 86.50 182 SER A O 1
ATOM 1312 N N . PHE A 1 183 ? 7.803 0.080 -5.933 1.00 87.38 183 PHE A N 1
ATOM 1313 C CA . PHE A 1 183 ? 7.393 -1.319 -5.800 1.00 87.38 183 PHE A CA 1
ATOM 1314 C C . PHE A 1 183 ? 8.041 -1.943 -4.559 1.00 87.38 183 PHE A C 1
ATOM 1316 O O . PHE A 1 183 ? 9.064 -1.470 -4.067 1.00 87.38 183 PHE A O 1
ATOM 1323 N N . PHE A 1 184 ? 7.446 -3.019 -4.050 1.00 88.56 184 PHE A N 1
ATOM 1324 C CA . PHE A 1 184 ? 7.917 -3.705 -2.852 1.00 88.56 184 PHE A CA 1
ATOM 1325 C C . PHE A 1 184 ? 8.813 -4.883 -3.243 1.00 88.56 184 PHE A C 1
ATOM 1327 O O . PHE A 1 184 ? 8.365 -5.819 -3.913 1.00 88.56 184 PHE A O 1
ATOM 1334 N N . PHE A 1 185 ? 10.077 -4.860 -2.838 1.00 90.12 185 PHE A N 1
ATOM 1335 C CA . PHE A 1 185 ? 11.069 -5.882 -3.173 1.00 90.12 185 PHE A CA 1
ATOM 1336 C C . PHE A 1 185 ? 11.999 -6.108 -1.980 1.00 90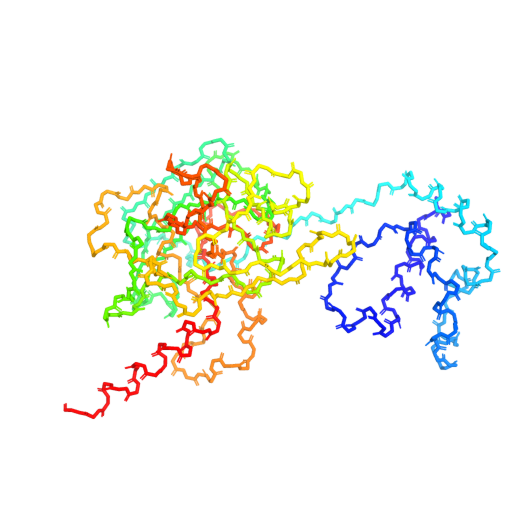.12 185 PHE A C 1
ATOM 1338 O O . PHE A 1 185 ? 12.297 -5.181 -1.248 1.00 90.12 185 PHE A O 1
ATOM 1345 N N . GLU A 1 186 ? 12.375 -7.363 -1.719 1.00 87.88 186 GLU A N 1
ATOM 1346 C CA . GLU A 1 186 ? 13.287 -7.726 -0.614 1.00 87.88 186 GLU A CA 1
ATOM 1347 C C . GLU A 1 186 ? 12.950 -7.100 0.765 1.00 87.88 186 GLU A C 1
ATOM 1349 O O . GLU A 1 186 ? 13.822 -6.928 1.606 1.00 87.88 186 GLU A O 1
ATOM 1354 N N . ARG A 1 187 ? 11.645 -6.916 1.042 1.00 85.00 187 ARG A N 1
ATOM 1355 C CA . ARG A 1 187 ? 11.044 -6.363 2.283 1.00 85.00 187 ARG A CA 1
ATOM 1356 C C . ARG A 1 187 ? 11.060 -4.838 2.409 1.00 85.00 187 ARG A C 1
ATOM 1358 O O . ARG A 1 187 ? 10.614 -4.337 3.438 1.00 85.00 187 ARG A O 1
ATOM 1365 N N . GLU A 1 188 ? 11.484 -4.125 1.378 1.00 84.44 188 GLU A N 1
ATOM 1366 C CA . GLU A 1 188 ? 11.561 -2.667 1.374 1.00 84.44 188 GLU A CA 1
ATOM 1367 C C . GLU A 1 188 ? 10.856 -2.086 0.141 1.00 84.44 188 GLU A C 1
ATOM 1369 O O . GLU A 1 188 ? 10.564 -2.786 -0.839 1.00 84.44 188 GLU A O 1
ATOM 1374 N N . LEU A 1 189 ? 10.535 -0.793 0.205 1.00 86.12 189 LEU A N 1
ATOM 1375 C CA . LEU A 1 189 ? 10.111 -0.052 -0.974 1.00 86.12 189 LEU A CA 1
ATOM 1376 C C . LEU A 1 189 ? 11.328 0.422 -1.755 1.00 86.12 189 LEU A C 1
ATOM 1378 O O . LEU A 1 189 ? 12.244 1.036 -1.216 1.00 86.12 189 LEU A O 1
ATOM 1382 N N . HIS A 1 190 ? 11.280 0.192 -3.059 1.00 87.31 190 HIS A N 1
ATOM 1383 C CA . HIS A 1 190 ? 12.257 0.698 -4.007 1.00 87.31 190 HIS A CA 1
ATOM 1384 C C . HIS A 1 190 ? 11.547 1.480 -5.099 1.00 87.31 190 HIS A C 1
ATOM 1386 O O . HIS A 1 190 ? 10.404 1.178 -5.441 1.00 87.31 190 HIS A O 1
ATOM 1392 N N . THR A 1 191 ? 12.246 2.442 -5.692 1.00 86.50 191 THR A N 1
ATOM 1393 C CA . THR A 1 191 ? 11.809 3.073 -6.935 1.00 86.50 191 THR A CA 1
ATOM 1394 C C . THR A 1 191 ? 12.408 2.330 -8.125 1.00 86.50 191 THR A C 1
ATOM 1396 O O . THR A 1 191 ? 13.431 1.648 -8.017 1.00 86.50 191 THR A O 1
ATOM 1399 N N . VAL A 1 192 ? 11.796 2.487 -9.299 1.00 86.19 192 VAL A N 1
ATOM 1400 C CA . VAL A 1 192 ? 12.354 1.976 -10.563 1.00 86.19 192 VAL A CA 1
ATOM 1401 C C . VAL A 1 192 ? 13.786 2.470 -10.776 1.00 86.19 192 VAL A C 1
ATOM 1403 O O . VAL A 1 192 ? 14.650 1.677 -11.141 1.00 86.19 192 VAL A O 1
ATOM 1406 N N . ALA A 1 193 ? 14.054 3.747 -10.504 1.00 86.19 193 ALA A N 1
ATOM 1407 C CA . ALA A 1 193 ? 15.372 4.346 -10.652 1.00 86.19 193 ALA A CA 1
ATOM 1408 C C . ALA A 1 193 ? 16.414 3.712 -9.722 1.00 86.19 193 ALA A C 1
ATOM 1410 O O . ALA A 1 193 ? 17.503 3.381 -10.188 1.00 86.19 193 ALA A O 1
ATOM 1411 N N . SER A 1 194 ? 16.093 3.527 -8.433 1.00 86.75 194 SER A N 1
ATOM 1412 C CA . SER A 1 194 ? 17.070 3.013 -7.465 1.00 86.75 194 SER A CA 1
ATOM 1413 C C . SER A 1 194 ? 17.429 1.556 -7.732 1.00 86.75 194 SER A C 1
ATOM 1415 O O . SER A 1 194 ? 18.594 1.179 -7.630 1.00 86.75 194 SER A O 1
ATOM 1417 N N . LEU A 1 195 ? 16.455 0.743 -8.136 1.00 85.44 195 LEU A N 1
ATOM 1418 C CA . LEU A 1 195 ? 16.681 -0.682 -8.342 1.00 85.44 195 LEU A CA 1
ATOM 1419 C C . LEU A 1 195 ? 17.354 -1.013 -9.679 1.00 85.44 195 LEU A C 1
ATOM 1421 O O . LEU A 1 195 ? 18.062 -2.009 -9.782 1.00 85.44 195 LEU A O 1
ATOM 1425 N N . LEU A 1 196 ? 17.129 -0.188 -10.702 1.00 87.62 196 LEU A N 1
ATOM 1426 C CA . LEU A 1 196 ? 17.752 -0.316 -12.022 1.00 87.62 196 LEU A CA 1
ATOM 1427 C C . LEU A 1 196 ? 18.986 0.588 -12.169 1.00 87.62 196 LEU A C 1
ATOM 1429 O O . LEU A 1 196 ? 19.431 0.834 -13.296 1.00 87.62 196 LEU A O 1
ATOM 1433 N N . ALA A 1 197 ? 19.523 1.117 -11.069 1.00 85.25 197 ALA A N 1
ATOM 1434 C CA . ALA A 1 197 ? 20.714 1.953 -11.087 1.00 85.25 197 ALA A CA 1
ATOM 1435 C C . ALA A 1 197 ? 21.909 1.215 -11.717 1.00 85.25 197 ALA A C 1
ATOM 1437 O O . ALA A 1 197 ? 22.008 -0.014 -11.683 1.00 85.25 197 ALA A O 1
ATOM 1438 N N . THR A 1 198 ? 22.833 1.964 -12.317 1.00 75.94 198 THR A N 1
ATOM 1439 C CA . THR A 1 198 ? 24.032 1.389 -12.938 1.00 75.94 198 THR A CA 1
ATOM 1440 C C . THR A 1 198 ? 24.828 0.577 -11.911 1.00 75.94 198 THR A C 1
ATOM 1442 O O . THR A 1 198 ? 25.248 1.112 -10.888 1.00 75.94 198 THR A O 1
ATOM 1445 N N . GLY A 1 199 ? 25.056 -0.709 -12.196 1.00 75.31 199 GLY A N 1
ATOM 1446 C CA . GLY A 1 199 ? 25.764 -1.629 -11.297 1.00 75.31 199 GLY A CA 1
ATOM 1447 C C . GLY A 1 199 ? 24.874 -2.387 -10.307 1.00 75.31 199 GLY A C 1
ATOM 1448 O O . GLY A 1 199 ? 25.407 -3.153 -9.509 1.00 75.31 199 GLY A O 1
ATOM 1449 N N . ALA A 1 200 ? 23.551 -2.206 -10.357 1.00 83.88 200 ALA A N 1
ATOM 1450 C CA . ALA A 1 200 ? 22.606 -3.034 -9.616 1.00 83.88 200 ALA A CA 1
ATOM 1451 C C . ALA A 1 200 ? 22.440 -4.429 -10.249 1.00 83.88 200 ALA A C 1
ATOM 1453 O O . ALA A 1 200 ? 22.619 -4.614 -11.452 1.00 83.88 200 ALA A O 1
ATOM 1454 N N . ASP A 1 201 ? 22.023 -5.402 -9.435 1.00 88.56 201 ASP A N 1
ATOM 1455 C CA . ASP A 1 201 ? 21.796 -6.795 -9.856 1.00 88.56 201 ASP A CA 1
ATOM 1456 C C . ASP A 1 201 ? 20.491 -7.002 -10.647 1.00 88.56 201 ASP A C 1
ATOM 1458 O O . ASP A 1 201 ? 20.160 -8.130 -11.024 1.00 88.56 201 ASP A O 1
ATOM 1462 N N . VAL A 1 202 ? 19.697 -5.946 -10.828 1.00 91.62 202 VAL A N 1
ATOM 1463 C CA . VAL A 1 202 ? 18.448 -5.975 -11.589 1.00 91.62 202 VAL A CA 1
ATOM 1464 C C . VAL A 1 202 ? 18.634 -5.169 -12.866 1.00 91.62 202 VAL A C 1
ATOM 1466 O O . VAL A 1 202 ? 19.005 -3.999 -12.848 1.00 91.62 202 VAL A O 1
ATOM 1469 N N . GLU A 1 203 ? 18.342 -5.809 -13.990 1.00 91.69 203 GLU A N 1
ATOM 1470 C CA . GLU A 1 203 ? 18.531 -5.261 -15.332 1.00 91.69 203 GLU A CA 1
ATOM 1471 C C . GLU A 1 203 ? 17.198 -5.019 -16.044 1.00 91.69 203 GLU A C 1
ATOM 1473 O O . GLU A 1 203 ? 17.114 -4.159 -16.922 1.00 91.69 203 GLU A O 1
ATOM 1478 N N . ALA A 1 204 ? 16.153 -5.766 -15.671 1.00 93.25 204 ALA A N 1
ATOM 1479 C CA . ALA A 1 204 ? 14.863 -5.736 -16.343 1.00 93.25 204 ALA A CA 1
ATOM 1480 C C . ALA A 1 204 ? 13.686 -5.894 -15.375 1.00 93.25 204 ALA A C 1
ATOM 1482 O O . ALA A 1 204 ? 13.773 -6.543 -14.331 1.00 93.25 204 ALA A O 1
ATOM 1483 N N . ILE A 1 205 ? 12.542 -5.345 -15.778 1.00 94.38 205 ILE A N 1
ATOM 1484 C CA . ILE A 1 205 ? 11.252 -5.556 -15.127 1.00 94.38 205 ILE A CA 1
ATOM 1485 C C . ILE A 1 205 ? 10.292 -6.110 -16.177 1.00 94.38 205 ILE A C 1
ATOM 1487 O O . ILE A 1 205 ? 10.153 -5.543 -17.260 1.00 94.38 205 ILE A O 1
ATOM 1491 N N . ALA A 1 206 ? 9.627 -7.222 -15.868 1.00 94.06 206 ALA A N 1
ATOM 1492 C CA . ALA A 1 206 ? 8.724 -7.884 -16.800 1.00 94.06 206 ALA A CA 1
ATOM 1493 C C . ALA A 1 206 ? 7.628 -6.936 -17.320 1.00 94.06 206 ALA A C 1
ATOM 1495 O O . ALA A 1 206 ? 7.071 -6.131 -16.572 1.00 94.06 206 ALA A O 1
ATOM 1496 N N . GLY A 1 207 ? 7.315 -7.039 -18.613 1.00 91.94 207 GLY A N 1
ATOM 1497 C CA . GLY A 1 207 ? 6.279 -6.239 -19.272 1.00 91.94 207 GLY A CA 1
ATOM 1498 C C . GLY A 1 207 ? 6.568 -4.744 -19.406 1.00 91.94 207 GLY A C 1
ATOM 1499 O O . GLY A 1 207 ? 5.631 -3.985 -19.685 1.00 91.94 207 GLY A O 1
ATOM 1500 N N . HIS A 1 208 ? 7.825 -4.329 -19.215 1.00 93.75 208 HIS A N 1
ATOM 1501 C CA . HIS A 1 208 ? 8.257 -2.942 -19.343 1.00 93.75 208 HIS A CA 1
ATOM 1502 C C . HIS A 1 208 ? 9.555 -2.808 -20.151 1.00 93.75 208 HIS A C 1
ATOM 1504 O O . HIS A 1 208 ? 10.458 -3.640 -20.063 1.00 93.75 208 HIS A O 1
ATOM 1510 N N . THR A 1 209 ? 9.658 -1.721 -20.910 1.00 93.12 209 THR A N 1
ATOM 1511 C CA . THR A 1 209 ? 10.882 -1.264 -21.571 1.00 93.12 209 THR A CA 1
ATOM 1512 C C . THR A 1 209 ? 11.517 -0.152 -20.739 1.00 93.12 209 THR A C 1
ATOM 1514 O O . THR A 1 209 ? 10.829 0.766 -20.292 1.00 93.12 209 THR A O 1
ATOM 1517 N N . ILE A 1 210 ? 12.831 -0.238 -20.519 1.00 91.81 210 ILE A N 1
ATOM 1518 C CA . ILE A 1 210 ? 13.597 0.745 -19.742 1.00 91.81 210 ILE A CA 1
ATOM 1519 C C . ILE A 1 210 ? 14.345 1.668 -20.703 1.00 91.81 210 ILE A C 1
ATOM 1521 O O . ILE A 1 210 ? 15.135 1.198 -21.524 1.00 91.81 210 ILE A O 1
ATOM 1525 N N . VAL A 1 211 ? 14.133 2.976 -20.576 1.00 90.31 211 VAL A N 1
ATOM 1526 C CA . VAL A 1 211 ? 14.841 4.004 -21.346 1.00 90.31 211 VAL A CA 1
ATOM 1527 C C . VAL A 1 211 ? 15.898 4.636 -20.451 1.00 90.31 211 VAL A C 1
ATOM 1529 O O . VAL A 1 211 ? 15.585 5.149 -19.374 1.00 90.31 211 VAL A O 1
ATOM 1532 N N . ARG A 1 212 ? 17.157 4.590 -20.891 1.00 91.00 212 ARG A N 1
ATOM 1533 C CA . ARG A 1 212 ? 18.304 5.116 -20.145 1.00 91.00 212 ARG A CA 1
ATOM 1534 C C . ARG A 1 212 ? 18.926 6.312 -20.845 1.00 91.00 212 ARG A C 1
ATOM 1536 O O . ARG A 1 212 ? 18.967 6.361 -22.074 1.00 91.00 212 ARG A O 1
ATOM 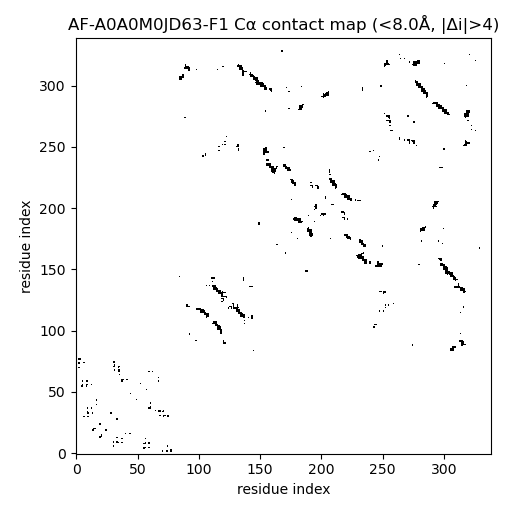1543 N N . ASP A 1 213 ? 19.461 7.233 -20.053 1.00 90.00 213 ASP A N 1
ATOM 1544 C CA . ASP A 1 213 ? 20.307 8.307 -20.556 1.00 90.00 213 ASP A CA 1
ATOM 1545 C C . ASP A 1 213 ? 21.580 7.716 -21.178 1.00 90.00 213 ASP A C 1
ATOM 1547 O O . ASP A 1 213 ? 22.270 6.900 -20.563 1.00 90.00 213 ASP A O 1
ATOM 1551 N N . ALA A 1 214 ? 21.903 8.120 -22.406 1.00 88.69 214 ALA A N 1
ATOM 1552 C CA . ALA A 1 214 ? 23.040 7.567 -23.141 1.00 88.69 214 ALA A CA 1
ATOM 1553 C C . ALA A 1 214 ? 24.413 7.967 -22.562 1.00 88.69 214 ALA A C 1
ATOM 1555 O O . ALA A 1 214 ? 25.406 7.300 -22.853 1.00 88.69 214 ALA A O 1
ATOM 1556 N N . HIS A 1 215 ? 24.483 9.047 -21.780 1.00 86.38 215 HIS A N 1
ATOM 1557 C CA . HIS A 1 215 ? 25.711 9.572 -21.186 1.00 86.38 215 HIS A CA 1
ATOM 1558 C C . HIS A 1 215 ? 25.882 9.134 -19.727 1.00 86.38 215 HIS A C 1
ATOM 1560 O O . HIS A 1 215 ? 26.995 8.784 -19.340 1.00 86.38 215 HIS A O 1
ATOM 1566 N N . THR A 1 216 ? 24.813 9.139 -18.922 1.00 87.31 216 THR A N 1
ATOM 1567 C CA . THR A 1 216 ? 24.868 8.790 -17.488 1.00 87.31 216 THR A CA 1
ATOM 1568 C C . THR A 1 216 ? 24.502 7.330 -17.206 1.00 87.31 216 THR A C 1
ATOM 1570 O O . THR A 1 216 ? 24.913 6.779 -16.186 1.00 87.31 216 THR A O 1
ATOM 1573 N N . GLY A 1 217 ? 23.755 6.673 -18.101 1.00 85.12 217 GLY A N 1
ATOM 1574 C CA . GLY A 1 217 ? 23.222 5.319 -17.897 1.00 85.12 217 GLY A CA 1
ATOM 1575 C C . GLY A 1 217 ? 22.029 5.248 -16.934 1.00 85.12 217 GLY A C 1
ATOM 1576 O O . GLY A 1 217 ? 21.476 4.164 -16.715 1.00 85.12 217 GLY A O 1
ATOM 1577 N N . GLU A 1 218 ? 21.608 6.384 -16.375 1.00 87.75 218 GLU A N 1
ATOM 1578 C CA . GLU A 1 218 ? 20.481 6.478 -15.448 1.00 87.75 218 GLU A CA 1
ATOM 1579 C C . GLU A 1 218 ? 19.150 6.213 -16.151 1.00 87.75 218 GLU A C 1
ATOM 1581 O O . GLU A 1 218 ? 18.990 6.473 -17.345 1.00 87.75 218 GLU A O 1
ATOM 1586 N N . VAL A 1 219 ? 18.174 5.690 -15.408 1.00 86.81 219 VAL A N 1
ATOM 1587 C CA . VAL A 1 219 ? 16.829 5.449 -15.940 1.00 86.81 219 VAL A CA 1
ATOM 1588 C C . VAL A 1 219 ? 16.101 6.780 -16.110 1.00 86.81 219 VAL A C 1
ATOM 1590 O O . VAL A 1 219 ? 15.761 7.433 -15.128 1.00 86.81 219 VAL A O 1
ATOM 1593 N N . GLN A 1 220 ? 15.819 7.153 -17.357 1.00 86.44 220 GLN A N 1
ATOM 1594 C CA . GLN A 1 220 ? 15.024 8.337 -17.690 1.00 86.44 220 GLN A CA 1
ATOM 1595 C C . GLN A 1 220 ? 13.527 8.028 -17.699 1.00 86.44 220 GLN A C 1
ATOM 1597 O O . GLN A 1 220 ? 12.721 8.823 -17.219 1.00 86.44 220 GLN A O 1
ATOM 1602 N N . ALA A 1 221 ? 13.147 6.872 -18.246 1.00 86.12 221 ALA A N 1
ATOM 1603 C CA . ALA A 1 221 ? 11.754 6.466 -18.348 1.00 86.12 221 ALA A CA 1
ATOM 1604 C C . ALA A 1 221 ? 11.591 4.947 -18.261 1.00 86.12 221 ALA A C 1
ATOM 1606 O O . ALA A 1 221 ? 12.512 4.168 -18.518 1.00 86.12 221 ALA A O 1
ATOM 1607 N N . ILE A 1 222 ? 10.378 4.546 -17.904 1.00 88.00 222 ILE A N 1
ATOM 1608 C CA . ILE A 1 222 ? 9.901 3.172 -17.963 1.00 88.00 222 ILE A CA 1
ATOM 1609 C C . ILE A 1 222 ? 8.552 3.188 -18.664 1.00 88.00 222 ILE A C 1
ATOM 1611 O O . ILE A 1 222 ? 7.678 3.985 -18.328 1.00 88.00 222 ILE A O 1
ATOM 1615 N N . GLU A 1 223 ? 8.398 2.324 -19.655 1.00 89.19 223 GLU A N 1
ATOM 1616 C CA . GLU A 1 223 ? 7.206 2.272 -20.492 1.00 89.19 223 GLU A CA 1
ATOM 1617 C C . GLU A 1 223 ? 6.647 0.856 -20.489 1.00 89.19 223 GLU A C 1
ATOM 1619 O O . GLU A 1 223 ? 7.395 -0.120 -20.481 1.00 89.19 223 GLU A O 1
ATOM 1624 N N . ALA A 1 224 ? 5.322 0.726 -20.477 1.00 87.38 224 ALA A N 1
ATOM 1625 C CA . ALA A 1 224 ? 4.694 -0.578 -20.618 1.00 87.38 224 ALA A CA 1
ATOM 1626 C C . ALA A 1 224 ? 4.976 -1.128 -22.022 1.00 87.38 224 ALA A C 1
ATOM 1628 O O . ALA A 1 224 ? 4.655 -0.477 -23.012 1.00 87.38 224 ALA A O 1
ATOM 1629 N N . ASP A 1 225 ? 5.525 -2.340 -22.097 1.00 89.81 225 ASP A N 1
ATOM 1630 C CA . ASP A 1 225 ? 5.782 -3.020 -23.367 1.00 89.81 225 ASP A CA 1
ATOM 1631 C C . ASP A 1 225 ? 4.444 -3.381 -24.054 1.00 89.81 225 ASP A C 1
ATOM 1633 O O . ASP A 1 225 ? 3.695 -4.221 -23.533 1.00 89.81 225 ASP A O 1
ATOM 1637 N N . PRO A 1 226 ? 4.102 -2.765 -25.200 1.00 84.50 226 PRO A N 1
ATOM 1638 C CA . PRO A 1 226 ? 2.820 -2.989 -25.861 1.00 84.50 226 PRO A CA 1
ATOM 1639 C C . PRO A 1 226 ? 2.671 -4.409 -26.424 1.00 84.50 226 PRO A C 1
ATOM 1641 O O . PRO A 1 226 ? 1.545 -4.861 -26.621 1.00 84.50 226 PRO A O 1
ATOM 1644 N N . GLU A 1 227 ? 3.774 -5.122 -26.662 1.00 89.06 227 GLU A N 1
ATOM 1645 C CA . GLU A 1 227 ? 3.777 -6.491 -27.189 1.00 89.06 227 GLU A CA 1
ATOM 1646 C C . GLU A 1 227 ? 3.816 -7.550 -26.076 1.00 89.06 227 GLU A C 1
ATOM 1648 O O . GLU A 1 227 ? 3.738 -8.753 -26.340 1.00 89.06 227 GLU A O 1
ATOM 1653 N N . TRP A 1 228 ? 3.891 -7.125 -24.812 1.00 90.25 228 TRP A N 1
ATOM 1654 C CA . TRP A 1 228 ? 3.904 -8.034 -23.674 1.00 90.25 228 TRP A CA 1
ATOM 1655 C C . TRP A 1 228 ? 2.582 -8.792 -23.533 1.00 90.25 228 TRP A C 1
ATOM 1657 O O . TRP A 1 228 ? 1.580 -8.260 -23.051 1.00 90.25 228 TRP A O 1
ATOM 1667 N N . ALA A 1 229 ? 2.619 -10.080 -23.872 1.00 88.62 229 ALA A N 1
ATOM 1668 C CA . ALA A 1 229 ? 1.506 -11.015 -23.707 1.00 88.62 229 ALA A CA 1
ATOM 1669 C C . ALA A 1 229 ? 1.434 -11.661 -22.307 1.00 88.62 229 ALA A C 1
ATOM 1671 O O . ALA A 1 229 ? 0.569 -12.500 -22.051 1.00 88.62 229 ALA A O 1
ATOM 1672 N N . GLY A 1 230 ? 2.376 -11.339 -21.415 1.00 89.06 230 GLY A N 1
ATOM 1673 C CA . GLY A 1 230 ? 2.416 -11.899 -20.068 1.00 89.06 230 GLY A CA 1
ATOM 1674 C C . GLY A 1 230 ? 1.422 -11.238 -19.113 1.00 89.06 230 GLY A C 1
ATOM 1675 O O . GLY A 1 230 ? 0.601 -10.402 -19.487 1.00 89.06 230 GLY A O 1
ATOM 1676 N N . ALA A 1 231 ? 1.507 -11.606 -17.836 1.00 90.38 231 ALA A N 1
ATOM 1677 C CA . ALA A 1 231 ? 0.564 -11.118 -16.843 1.00 90.38 231 ALA A CA 1
ATOM 1678 C C . ALA A 1 231 ? 0.699 -9.606 -16.575 1.00 90.38 231 ALA A C 1
ATOM 1680 O O . ALA A 1 231 ? 1.811 -9.087 -16.445 1.00 90.38 231 ALA A O 1
ATOM 1681 N N . ARG A 1 232 ? -0.447 -8.921 -16.472 1.00 91.06 232 ARG A N 1
ATOM 1682 C CA . ARG A 1 232 ? -0.585 -7.476 -16.201 1.00 91.06 232 ARG A CA 1
ATOM 1683 C C . ARG A 1 232 ? -1.592 -7.150 -15.099 1.00 91.06 232 ARG A C 1
ATOM 1685 O O . ARG A 1 232 ? -1.671 -6.005 -14.674 1.00 91.06 232 ARG A O 1
ATOM 1692 N N . TYR A 1 233 ? -2.347 -8.134 -14.631 1.00 92.00 233 TYR A N 1
ATOM 1693 C CA . TYR A 1 233 ? -3.421 -7.932 -13.671 1.00 92.00 233 TYR A CA 1
ATOM 1694 C C . TYR A 1 233 ? -3.258 -8.917 -12.529 1.00 92.00 233 TYR A C 1
ATOM 1696 O O . TYR A 1 233 ? -3.186 -10.117 -12.765 1.00 92.00 233 TYR A O 1
ATOM 1704 N N . PHE A 1 234 ? -3.199 -8.440 -11.296 1.00 93.56 234 PHE A N 1
ATOM 1705 C CA . PHE A 1 234 ? -3.409 -9.298 -10.147 1.00 93.56 234 PHE A CA 1
ATOM 1706 C C . PHE A 1 234 ? -4.909 -9.473 -9.931 1.00 93.56 234 PHE A C 1
ATOM 1708 O O . PHE A 1 234 ? -5.615 -8.500 -9.664 1.00 93.56 234 PHE A O 1
ATOM 1715 N N . VAL A 1 235 ? -5.379 -10.710 -10.029 1.00 92.69 235 VAL A N 1
ATOM 1716 C CA . VAL A 1 235 ? -6.783 -11.071 -9.842 1.00 92.69 235 VAL A CA 1
ATOM 1717 C C . VAL A 1 235 ? -6.919 -11.842 -8.528 1.00 92.69 235 VAL A C 1
ATOM 1719 O O . VAL A 1 235 ? -6.395 -12.961 -8.429 1.00 92.69 235 VAL A O 1
ATOM 1722 N N . PRO A 1 236 ? -7.583 -11.269 -7.506 1.00 92.19 236 PRO A N 1
ATOM 1723 C CA . PRO A 1 236 ? -7.917 -11.990 -6.285 1.00 92.19 236 PRO A CA 1
ATOM 1724 C C . PRO A 1 236 ? -8.797 -13.208 -6.569 1.00 92.19 236 PRO A C 1
ATOM 1726 O O . PRO A 1 236 ? -9.664 -13.181 -7.438 1.00 92.19 236 PRO A O 1
ATOM 1729 N N . HIS A 1 237 ? -8.604 -14.284 -5.812 1.00 90.94 237 HIS A N 1
ATOM 1730 C CA . HIS A 1 237 ? -9.529 -15.413 -5.832 1.00 90.94 237 HIS A CA 1
ATOM 1731 C C . HIS A 1 237 ? -10.871 -15.028 -5.198 1.00 90.94 237 HIS A C 1
ATOM 1733 O O . HIS A 1 237 ? -10.917 -14.262 -4.238 1.00 90.94 237 HIS A O 1
ATOM 1739 N N . THR A 1 238 ? -11.973 -15.599 -5.686 1.00 85.94 238 THR A N 1
ATOM 1740 C CA . THR A 1 238 ? -13.296 -15.390 -5.073 1.00 85.94 238 THR A CA 1
ATOM 1741 C C . THR A 1 238 ? -13.344 -15.922 -3.638 1.00 85.94 238 THR A C 1
ATOM 1743 O O . THR A 1 238 ? -13.960 -15.309 -2.772 1.00 85.94 238 THR A O 1
ATOM 1746 N N . ASP A 1 239 ? -12.666 -17.044 -3.383 1.00 89.06 239 ASP A N 1
ATOM 1747 C CA . ASP A 1 239 ? -12.462 -17.593 -2.044 1.00 89.06 239 ASP A CA 1
ATOM 1748 C C . ASP A 1 239 ? -11.061 -17.231 -1.539 1.00 89.06 239 ASP A C 1
ATOM 1750 O O . ASP A 1 239 ? -10.049 -17.580 -2.150 1.00 89.06 239 ASP A O 1
ATOM 1754 N N . GLN A 1 240 ? -11.014 -16.516 -0.418 1.00 91.62 240 GLN A N 1
ATOM 1755 C CA . GLN A 1 240 ? -9.779 -16.088 0.237 1.00 91.62 240 GLN A CA 1
ATOM 1756 C C . GLN A 1 240 ? -9.296 -17.087 1.293 1.00 91.62 240 GLN A C 1
ATOM 1758 O O . GLN A 1 240 ? -8.195 -16.937 1.821 1.00 91.62 240 GLN A O 1
ATOM 1763 N N . GLY A 1 241 ? -10.084 -18.119 1.601 1.00 91.44 241 GLY A N 1
ATOM 1764 C CA . GLY A 1 241 ? -9.784 -19.055 2.673 1.00 91.44 241 GLY A CA 1
ATOM 1765 C C . GLY A 1 241 ? -9.695 -18.364 4.037 1.00 91.44 241 GLY A C 1
ATOM 1766 O O . GLY A 1 241 ? -10.453 -17.445 4.347 1.00 91.44 241 GLY A O 1
ATOM 1767 N N . ALA A 1 242 ? -8.768 -18.829 4.878 1.00 94.19 242 ALA A N 1
ATOM 1768 C CA . ALA A 1 242 ? -8.555 -18.248 6.199 1.00 94.19 242 ALA A CA 1
ATOM 1769 C C . ALA A 1 242 ? -7.913 -16.855 6.094 1.00 94.19 242 ALA A C 1
ATOM 1771 O O . ALA A 1 242 ? -6.859 -16.682 5.475 1.00 94.19 242 ALA A O 1
ATOM 1772 N N . LEU A 1 243 ? -8.535 -15.869 6.740 1.00 96.38 243 LEU A N 1
ATOM 1773 C CA . LEU A 1 243 ? -8.003 -14.513 6.792 1.00 96.38 243 LEU A CA 1
ATOM 1774 C C . LEU A 1 243 ? -6.712 -14.463 7.616 1.00 96.38 243 LEU A C 1
ATOM 1776 O O . LEU A 1 243 ? -6.595 -15.089 8.670 1.00 96.38 243 LEU A O 1
ATOM 1780 N N . SER A 1 244 ? -5.726 -13.737 7.100 1.00 95.44 244 SER A N 1
ATOM 1781 C CA . SER A 1 244 ? -4.410 -13.562 7.708 1.00 95.44 244 SER A CA 1
ATOM 1782 C C . SER A 1 244 ? -3.796 -12.231 7.279 1.00 95.44 244 SER A C 1
ATOM 1784 O O . SER A 1 244 ? -4.263 -11.593 6.337 1.00 95.44 244 SER A O 1
ATOM 1786 N N . ILE A 1 245 ? -2.668 -11.857 7.889 1.00 95.12 245 ILE A N 1
ATOM 1787 C CA . ILE A 1 245 ? -1.930 -10.637 7.533 1.00 95.12 245 ILE A CA 1
ATOM 1788 C C . ILE A 1 245 ? -1.552 -10.572 6.043 1.00 95.12 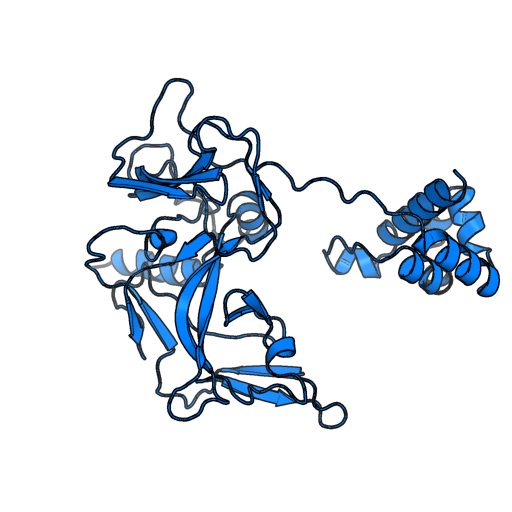245 ILE A C 1
ATOM 1790 O O . ILE A 1 245 ? -1.238 -9.511 5.519 1.00 95.12 245 ILE A O 1
ATOM 1794 N N . MET A 1 246 ? -1.600 -11.700 5.332 1.00 94.44 246 MET A N 1
ATOM 1795 C CA . MET A 1 246 ? -1.249 -11.800 3.920 1.00 94.44 246 MET A CA 1
ATOM 1796 C C . MET A 1 246 ? -2.396 -11.476 2.951 1.00 94.44 246 MET A C 1
ATOM 1798 O O . MET A 1 246 ? -2.120 -11.377 1.754 1.00 94.44 246 MET A O 1
ATOM 1802 N N . ASN A 1 247 ? -3.650 -11.375 3.413 1.00 95.00 247 ASN A N 1
ATOM 1803 C CA . ASN A 1 247 ? -4.821 -11.283 2.528 1.00 95.00 247 ASN A CA 1
ATOM 1804 C C . ASN A 1 247 ? -5.949 -10.340 2.996 1.00 95.00 247 ASN A C 1
ATOM 1806 O O . ASN A 1 247 ? -6.992 -10.287 2.344 1.00 95.00 247 ASN A O 1
ATOM 1810 N N . ILE A 1 248 ? -5.766 -9.611 4.099 1.00 96.25 248 ILE A N 1
ATOM 1811 C CA . ILE A 1 248 ? -6.794 -8.709 4.643 1.00 96.25 248 ILE A CA 1
ATOM 1812 C C . ILE A 1 248 ? -6.785 -7.302 4.023 1.00 96.25 248 ILE A C 1
ATOM 1814 O O . ILE A 1 248 ? -7.736 -6.552 4.224 1.00 96.25 248 ILE A O 1
ATOM 1818 N N . GLY A 1 249 ? -5.765 -6.939 3.236 1.00 95.25 249 GLY A N 1
ATOM 1819 C CA . GLY A 1 249 ? -5.652 -5.597 2.649 1.00 95.25 249 GLY A CA 1
ATOM 1820 C C . GLY A 1 249 ? -6.765 -5.248 1.655 1.00 95.25 249 GLY A C 1
ATOM 1821 O O . GLY A 1 249 ? -7.124 -4.086 1.515 1.00 95.25 249 GLY A O 1
ATOM 1822 N N . GLN A 1 250 ? -7.377 -6.242 1.008 1.00 92.00 250 GLN A N 1
ATOM 1823 C CA . GLN A 1 250 ? -8.505 -6.060 0.081 1.00 92.00 250 GLN A CA 1
ATOM 1824 C C . GLN A 1 250 ? -9.814 -5.582 0.726 1.00 92.00 250 GLN A C 1
ATOM 1826 O O . GLN A 1 250 ? -10.812 -5.425 0.016 1.00 92.00 250 GLN A O 1
ATOM 1831 N N . PHE A 1 251 ? -9.857 -5.494 2.057 1.00 93.50 251 PHE A N 1
ATOM 1832 C CA . PHE A 1 251 ? -10.999 -4.971 2.805 1.00 93.50 251 PHE A CA 1
ATOM 1833 C C . PHE A 1 251 ? -10.818 -3.498 3.174 1.00 93.50 251 PHE A C 1
ATOM 1835 O O . PHE A 1 251 ? -11.726 -2.902 3.734 1.00 93.50 251 PHE A O 1
ATOM 1842 N N . SER A 1 252 ? -9.675 -2.884 2.862 1.00 92.75 252 SER A N 1
ATOM 1843 C CA . SER A 1 252 ? -9.529 -1.435 2.975 1.00 92.75 252 SER A CA 1
ATOM 1844 C C . SER A 1 252 ? -10.316 -0.751 1.868 1.00 92.75 252 SER A C 1
ATOM 1846 O O . SER A 1 252 ? -9.969 -0.869 0.692 1.00 92.75 252 SER A O 1
ATOM 1848 N N . ASN A 1 253 ? -11.380 -0.049 2.237 1.00 89.56 253 ASN A N 1
ATOM 1849 C CA . ASN A 1 253 ? -12.193 0.713 1.296 1.00 89.56 253 ASN A CA 1
ATOM 1850 C C . ASN A 1 253 ? -11.513 2.032 0.936 1.00 89.56 253 ASN A C 1
ATOM 1852 O O . ASN A 1 253 ? -10.664 2.524 1.672 1.00 89.56 253 ASN A O 1
ATOM 1856 N N . ASP A 1 254 ? -11.906 2.624 -0.184 1.00 87.94 254 ASP A N 1
ATOM 1857 C CA . ASP A 1 254 ? -11.544 4.008 -0.470 1.00 87.94 254 ASP A CA 1
ATOM 1858 C C . ASP A 1 254 ? -12.451 4.941 0.335 1.00 87.94 254 ASP A C 1
ATOM 1860 O O . ASP A 1 254 ? -13.651 5.044 0.071 1.00 87.94 254 ASP A O 1
ATOM 1864 N N . LEU A 1 255 ? -11.891 5.610 1.339 1.00 87.38 255 LEU A N 1
ATOM 1865 C CA . LEU A 1 255 ? -12.646 6.489 2.235 1.00 87.38 255 LEU A CA 1
ATOM 1866 C C . LEU A 1 255 ? -12.819 7.907 1.676 1.00 87.38 255 LEU A C 1
ATOM 1868 O O . LEU A 1 255 ? -13.544 8.724 2.256 1.00 87.38 255 LEU A O 1
ATOM 1872 N N . ALA A 1 256 ? -12.160 8.206 0.558 1.00 80.31 256 ALA A N 1
ATOM 1873 C CA . ALA A 1 256 ? -12.262 9.481 -0.132 1.00 80.31 256 ALA A CA 1
ATOM 1874 C C . ALA A 1 256 ? -13.373 9.525 -1.171 1.00 80.31 256 ALA A C 1
ATOM 1876 O O . ALA A 1 256 ? -13.699 10.603 -1.663 1.00 80.31 256 ALA A O 1
ATOM 1877 N N . MET A 1 257 ? -13.993 8.388 -1.486 1.00 69.38 257 MET A N 1
ATOM 1878 C CA . MET A 1 257 ? -15.097 8.387 -2.429 1.00 69.38 257 MET A CA 1
ATOM 1879 C C . MET A 1 257 ? -16.319 9.116 -1.862 1.00 69.38 257 MET A C 1
ATOM 1881 O O . MET A 1 257 ? -16.842 8.734 -0.808 1.00 69.38 257 MET A O 1
ATOM 1885 N N . PRO A 1 258 ? -16.827 10.147 -2.559 1.00 53.94 258 PRO A N 1
ATOM 1886 C CA . PRO A 1 258 ? -18.090 10.752 -2.194 1.00 53.94 258 PRO A CA 1
ATOM 1887 C C . PRO A 1 258 ? -19.207 9.744 -2.470 1.00 53.94 258 PRO A C 1
ATOM 1889 O O . PRO A 1 258 ? -19.294 9.185 -3.562 1.00 53.94 258 PRO A O 1
ATOM 1892 N N . GLY A 1 259 ? -20.080 9.501 -1.492 1.00 52.50 259 GLY A N 1
ATOM 1893 C CA . GLY A 1 259 ? -21.215 8.599 -1.685 1.00 52.50 259 GLY A CA 1
ATOM 1894 C C . GLY A 1 259 ? -22.060 9.027 -2.891 1.00 52.50 259 GLY A C 1
ATOM 1895 O O . GLY A 1 259 ? -22.564 10.147 -2.892 1.00 52.50 259 GLY A O 1
ATOM 1896 N N . ALA A 1 260 ? -22.162 8.151 -3.899 1.00 44.38 260 ALA A N 1
ATOM 1897 C CA . ALA A 1 260 ? -23.060 8.080 -5.071 1.00 44.38 260 ALA A CA 1
ATOM 1898 C C . ALA A 1 260 ? -23.532 9.366 -5.810 1.00 44.38 260 ALA A C 1
ATOM 1900 O O . ALA A 1 260 ? -24.316 9.263 -6.746 1.00 44.38 260 ALA A O 1
ATOM 1901 N N . SER A 1 261 ? -23.126 10.579 -5.429 1.00 39.34 261 SER A N 1
ATOM 1902 C CA . SER A 1 261 ? -23.819 11.821 -5.820 1.00 39.34 261 SER A CA 1
ATOM 1903 C C . SER A 1 261 ? -22.915 13.014 -6.131 1.00 39.34 261 SER A C 1
ATOM 1905 O O . SER A 1 261 ? -23.421 14.092 -6.441 1.00 39.34 261 SER A O 1
ATOM 1907 N N . VAL A 1 262 ? -21.591 12.848 -6.098 1.00 44.44 262 VAL A N 1
ATOM 1908 C CA . VAL A 1 262 ? -20.644 13.926 -6.416 1.00 44.44 262 VAL A CA 1
ATOM 1909 C C . VAL A 1 262 ? -19.726 13.449 -7.533 1.00 44.44 262 VAL A C 1
ATOM 1911 O O . VAL A 1 262 ? -19.204 12.339 -7.471 1.00 44.44 262 VAL A O 1
ATOM 1914 N N . ASN A 1 263 ? -19.546 14.278 -8.565 1.00 47.88 263 ASN A N 1
ATOM 1915 C CA . ASN A 1 263 ? -18.598 14.013 -9.647 1.00 47.88 263 ASN A CA 1
ATOM 1916 C C . ASN A 1 263 ? -17.211 13.722 -9.051 1.00 47.88 263 ASN A C 1
ATOM 1918 O O . ASN A 1 263 ? -16.580 14.621 -8.505 1.00 47.88 263 ASN A O 1
ATOM 1922 N N . ALA A 1 264 ? -16.739 12.480 -9.186 1.00 52.78 264 ALA A N 1
ATOM 1923 C CA . ALA A 1 264 ? -15.557 11.946 -8.502 1.00 52.78 264 ALA A CA 1
ATOM 1924 C C . ALA A 1 264 ? -14.207 12.584 -8.907 1.00 52.78 264 ALA A C 1
ATOM 1926 O O . ALA A 1 264 ? -13.162 12.162 -8.424 1.00 52.78 264 ALA A O 1
ATOM 1927 N N . ALA A 1 265 ? -14.197 13.562 -9.819 1.00 54.38 265 ALA A N 1
ATOM 1928 C CA . ALA A 1 265 ? -12.972 14.119 -10.394 1.00 54.38 265 ALA A CA 1
ATOM 1929 C C . ALA A 1 265 ? -12.452 15.380 -9.688 1.00 54.38 265 ALA A C 1
ATOM 1931 O O . ALA A 1 265 ? -11.237 15.575 -9.631 1.00 54.38 265 ALA A O 1
ATOM 1932 N N . ASP A 1 266 ? -13.334 16.206 -9.123 1.00 55.97 266 ASP A N 1
ATOM 1933 C CA . ASP A 1 266 ? -12.934 17.432 -8.430 1.00 55.97 266 ASP A CA 1
ATOM 1934 C C . ASP A 1 266 ? -12.789 17.145 -6.929 1.00 55.97 266 ASP A C 1
ATOM 1936 O O . ASP A 1 266 ? -13.761 16.809 -6.261 1.00 55.97 266 ASP A O 1
ATOM 1940 N N . GLY A 1 267 ? -11.570 17.267 -6.392 1.00 61.81 267 GLY A N 1
ATOM 1941 C CA . GLY A 1 267 ? -11.296 17.146 -4.951 1.00 61.81 267 GLY A CA 1
ATOM 1942 C C . GLY A 1 267 ? -10.837 15.768 -4.457 1.00 61.81 267 GLY A C 1
ATOM 1943 O O . GLY A 1 267 ? -10.202 15.709 -3.407 1.00 61.81 267 GLY A O 1
ATOM 1944 N N . TYR A 1 268 ? -11.014 14.690 -5.237 1.00 70.56 268 TYR A N 1
ATOM 1945 C CA . TYR A 1 268 ? -10.623 13.329 -4.820 1.00 70.56 268 TYR A CA 1
ATOM 1946 C C . TYR A 1 268 ? -9.154 13.217 -4.400 1.00 70.56 268 TYR A C 1
ATOM 1948 O O . TYR A 1 268 ? -8.850 12.530 -3.436 1.00 70.56 268 TYR A O 1
ATOM 1956 N N . GLY A 1 269 ? -8.227 13.888 -5.094 1.00 69.00 269 GLY A N 1
ATOM 1957 C CA . GLY A 1 269 ? -6.807 13.832 -4.726 1.00 69.00 269 GLY A CA 1
ATOM 1958 C C . GLY A 1 269 ? -6.550 14.347 -3.306 1.00 69.00 269 GLY A C 1
ATOM 1959 O O . GLY A 1 269 ? -5.840 13.705 -2.535 1.00 69.00 269 GLY A O 1
ATOM 1960 N N . THR A 1 270 ? -7.180 15.466 -2.942 1.00 73.88 270 THR A N 1
ATOM 1961 C CA . THR A 1 270 ? -7.099 16.035 -1.593 1.00 73.88 270 THR A CA 1
ATOM 1962 C C . THR A 1 270 ? -7.806 15.130 -0.589 1.00 73.88 270 THR A C 1
ATOM 1964 O O . THR A 1 270 ? -7.178 14.710 0.381 1.00 73.88 270 THR A O 1
ATOM 1967 N N . ASP A 1 271 ? -9.046 14.724 -0.868 1.00 75.75 271 ASP A N 1
ATOM 1968 C CA . ASP A 1 271 ? -9.817 13.846 0.019 1.00 75.75 271 ASP A CA 1
ATOM 1969 C C . ASP A 1 271 ? -9.120 12.490 0.244 1.00 75.75 271 ASP A C 1
ATOM 1971 O O . ASP A 1 271 ? -9.099 11.986 1.365 1.00 75.75 271 ASP A O 1
ATOM 1975 N N . SER A 1 272 ? -8.496 11.914 -0.790 1.00 79.44 272 SER A N 1
ATOM 1976 C CA . SER A 1 272 ? -7.714 10.670 -0.718 1.00 79.44 272 SER A CA 1
ATOM 1977 C C . SER A 1 272 ? -6.473 10.862 0.124 1.00 79.44 272 SER A C 1
ATOM 1979 O O . SER A 1 272 ? -6.242 10.077 1.037 1.00 79.44 272 SER A O 1
ATOM 1981 N N . SER A 1 273 ? -5.720 11.940 -0.101 1.00 76.94 273 SER A N 1
ATOM 1982 C CA . SER A 1 273 ? -4.545 12.231 0.721 1.00 76.94 273 SER A CA 1
ATOM 1983 C C . SER A 1 273 ? -4.897 12.445 2.196 1.00 76.94 273 SER A C 1
ATOM 1985 O O . SER A 1 273 ? -4.089 12.155 3.073 1.00 76.94 273 SER A O 1
ATOM 1987 N N . GLU A 1 274 ? -6.100 12.930 2.505 1.00 80.50 274 GLU A N 1
ATOM 1988 C CA . GLU A 1 274 ? -6.548 13.133 3.880 1.00 80.50 274 GLU A CA 1
ATOM 1989 C C . GLU A 1 274 ? -7.072 11.842 4.515 1.00 80.50 274 GLU A C 1
ATOM 1991 O O . GLU A 1 274 ? -6.697 11.534 5.651 1.00 80.50 274 GLU A O 1
ATOM 1996 N N . ARG A 1 275 ? -7.899 11.078 3.790 1.00 85.50 275 ARG A N 1
ATOM 1997 C CA . ARG A 1 275 ? -8.700 9.969 4.335 1.00 85.50 275 ARG A CA 1
ATOM 1998 C C . ARG A 1 275 ? -8.132 8.579 4.078 1.00 85.50 275 ARG A C 1
ATOM 2000 O O . ARG A 1 275 ? -8.421 7.666 4.848 1.00 85.50 275 ARG A O 1
ATOM 2007 N N . ASN A 1 276 ? -7.345 8.399 3.022 1.00 90.94 276 ASN A N 1
ATOM 2008 C CA . ASN A 1 276 ? -6.699 7.130 2.715 1.00 90.94 276 ASN A CA 1
ATOM 2009 C C . ASN A 1 276 ? -5.267 7.137 3.246 1.00 90.94 276 ASN A C 1
ATOM 2011 O O . ASN A 1 276 ? -4.468 8.024 2.955 1.00 90.94 276 ASN A O 1
ATOM 2015 N N . LEU A 1 277 ? -4.941 6.116 4.032 1.00 94.19 277 LEU A N 1
ATOM 2016 C CA . LEU A 1 277 ? -3.604 5.930 4.591 1.00 94.19 277 LEU A CA 1
ATOM 2017 C C . LEU A 1 277 ? -2.818 4.847 3.850 1.00 94.19 277 LEU A C 1
ATOM 2019 O O . LEU A 1 277 ? -1.590 4.826 3.897 1.00 94.19 277 LEU A O 1
ATOM 2023 N N . LEU A 1 278 ? -3.518 3.925 3.193 1.00 94.56 278 LEU A N 1
ATOM 2024 C CA . LEU A 1 278 ? -2.909 2.818 2.479 1.00 94.56 278 LEU A CA 1
ATOM 2025 C C . LEU A 1 278 ? -2.861 3.101 0.983 1.00 94.56 278 LEU A C 1
ATOM 2027 O O . LEU A 1 278 ? -3.817 3.600 0.397 1.00 94.56 278 LEU A O 1
ATOM 2031 N N . VAL A 1 279 ? -1.781 2.682 0.344 1.00 91.62 279 VAL A N 1
ATOM 2032 C CA . VAL A 1 279 ? -1.656 2.593 -1.112 1.00 91.62 279 VAL A CA 1
ATOM 2033 C C . VAL A 1 279 ? -1.291 1.167 -1.489 1.00 91.62 279 VAL A C 1
ATOM 2035 O O . VAL A 1 279 ? -0.608 0.460 -0.741 1.00 91.62 279 VAL A O 1
ATOM 2038 N N . LEU A 1 280 ? -1.751 0.725 -2.657 1.00 91.88 280 LEU A N 1
ATOM 2039 C CA . LEU A 1 280 ? -1.355 -0.569 -3.194 1.00 91.88 280 LEU A CA 1
ATOM 2040 C C . LEU A 1 280 ? -0.058 -0.442 -3.973 1.00 91.88 280 LEU A C 1
ATOM 2042 O O . LEU A 1 280 ? 0.032 0.272 -4.970 1.00 91.88 280 LEU A O 1
ATOM 2046 N N . VAL A 1 281 ? 0.926 -1.222 -3.549 1.00 91.19 281 VAL A N 1
ATOM 2047 C CA . VAL A 1 281 ? 2.216 -1.314 -4.213 1.00 91.19 281 VAL A CA 1
ATOM 2048 C C . VAL A 1 281 ? 2.438 -2.741 -4.692 1.00 91.19 281 VAL A C 1
ATOM 2050 O O . VAL A 1 281 ? 2.163 -3.715 -3.988 1.00 91.19 281 VAL A O 1
ATOM 2053 N N . GLN A 1 282 ? 2.940 -2.895 -5.917 1.00 91.94 282 GLN A N 1
ATOM 2054 C CA . GLN A 1 282 ? 3.216 -4.215 -6.467 1.00 91.94 282 GLN A CA 1
ATOM 2055 C C . GLN A 1 282 ? 4.412 -4.851 -5.749 1.00 91.94 282 GLN A C 1
ATOM 2057 O O . GLN A 1 282 ? 5.507 -4.295 -5.744 1.00 91.94 282 GLN A O 1
ATOM 2062 N N . ARG A 1 283 ? 4.236 -6.056 -5.199 1.00 93.94 283 ARG A N 1
ATOM 2063 C CA . ARG A 1 283 ? 5.348 -6.896 -4.748 1.00 93.94 283 ARG A CA 1
ATOM 2064 C C . ARG A 1 283 ? 5.993 -7.588 -5.931 1.00 93.94 283 ARG A C 1
ATOM 2066 O O . ARG A 1 283 ? 5.316 -8.272 -6.712 1.00 93.94 283 ARG A O 1
ATOM 2073 N N . MET A 1 284 ? 7.307 -7.462 -5.991 1.00 94.06 284 MET A N 1
ATOM 2074 C CA . MET A 1 284 ? 8.161 -8.043 -7.010 1.00 94.06 284 MET A CA 1
ATOM 2075 C C . MET A 1 284 ? 8.971 -9.197 -6.422 1.00 94.06 284 MET A C 1
ATOM 2077 O O . MET A 1 284 ? 9.324 -9.196 -5.243 1.00 94.06 284 MET A O 1
ATOM 2081 N N . GLU A 1 285 ? 9.280 -10.184 -7.251 1.00 95.25 285 GLU 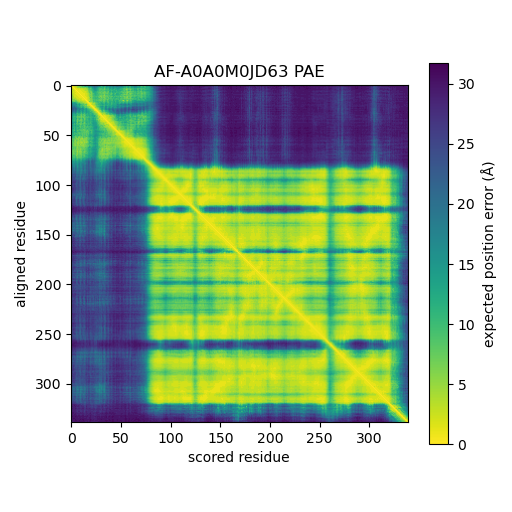A N 1
ATOM 2082 C CA . GLU A 1 285 ? 10.241 -11.242 -6.941 1.00 95.25 285 GLU A CA 1
ATOM 2083 C C . GLU A 1 285 ? 11.182 -11.446 -8.129 1.00 95.25 285 GLU A C 1
ATOM 2085 O O . GLU A 1 285 ? 10.838 -11.132 -9.274 1.00 95.25 285 GLU A O 1
ATOM 2090 N N . ARG A 1 286 ? 12.380 -11.975 -7.858 1.00 95.75 286 ARG A N 1
ATOM 2091 C CA . ARG A 1 286 ? 13.318 -12.350 -8.917 1.00 95.75 286 ARG A CA 1
ATOM 2092 C C . ARG A 1 286 ? 12.728 -13.477 -9.747 1.00 95.75 286 ARG A C 1
ATOM 2094 O O . ARG A 1 286 ? 12.210 -14.456 -9.211 1.00 95.75 286 ARG A O 1
ATOM 2101 N N . ASN A 1 287 ? 12.845 -13.357 -11.062 1.00 94.12 287 ASN A N 1
ATOM 2102 C CA . ASN A 1 287 ? 12.517 -14.443 -11.960 1.00 94.12 287 ASN A CA 1
ATOM 2103 C C . ASN A 1 287 ? 13.514 -15.600 -11.728 1.00 94.12 287 ASN A C 1
ATOM 2105 O O . ASN A 1 287 ? 14.716 -15.410 -11.920 1.00 94.12 287 ASN A O 1
ATOM 2109 N N . PRO A 1 288 ? 13.050 -16.807 -11.357 1.00 92.56 288 PRO A N 1
ATOM 2110 C CA . PRO A 1 288 ? 13.939 -17.934 -11.076 1.00 92.56 288 PRO A CA 1
ATOM 2111 C C . PRO A 1 288 ? 14.749 -18.386 -12.301 1.00 92.56 288 PRO A C 1
ATOM 2113 O O . PRO A 1 288 ? 15.836 -18.934 -12.148 1.00 92.56 288 PRO A O 1
ATOM 2116 N N . GLU A 1 289 ? 14.246 -18.142 -13.513 1.00 94.12 289 GLU A N 1
ATOM 2117 C CA . GLU A 1 289 ? 14.925 -18.485 -14.769 1.00 94.12 289 GLU A CA 1
ATOM 2118 C C . GLU A 1 289 ? 15.871 -17.375 -15.251 1.00 94.12 289 GLU A C 1
ATOM 2120 O O . GLU A 1 289 ? 16.786 -17.637 -16.032 1.00 94.12 289 GLU A O 1
ATOM 2125 N N . ARG A 1 290 ? 15.647 -16.131 -14.808 1.00 93.50 290 ARG A N 1
ATOM 2126 C CA . ARG A 1 290 ? 16.459 -14.949 -15.142 1.00 93.50 290 ARG A CA 1
ATOM 2127 C C . ARG A 1 290 ? 16.570 -14.037 -13.915 1.00 93.50 290 ARG A C 1
ATOM 2129 O O . ARG A 1 290 ? 15.813 -13.079 -13.815 1.00 93.50 290 ARG A O 1
ATOM 2136 N N . PRO A 1 291 ? 17.489 -14.302 -12.974 1.00 93.06 291 PRO A N 1
ATOM 2137 C CA . PRO A 1 291 ? 17.520 -13.595 -11.689 1.00 93.06 291 PRO A CA 1
ATOM 2138 C C . PRO A 1 291 ? 17.737 -12.073 -11.753 1.00 93.06 291 PRO A C 1
ATOM 2140 O O . PRO A 1 291 ? 17.446 -11.397 -10.765 1.00 93.06 291 PRO A O 1
ATOM 2143 N N . SER A 1 292 ? 18.225 -11.540 -12.882 1.00 93.56 292 SER A N 1
ATOM 2144 C CA . SER A 1 292 ? 18.325 -10.095 -13.143 1.00 93.56 292 SER A CA 1
ATOM 2145 C C . SER A 1 292 ? 17.011 -9.455 -13.620 1.00 93.56 292 SER A C 1
ATOM 2147 O O . SER A 1 292 ? 16.932 -8.237 -13.765 1.00 93.56 292 SER A O 1
ATOM 2149 N N . GLU A 1 293 ? 15.959 -10.245 -13.843 1.00 94.81 293 GLU A N 1
ATOM 2150 C CA . GLU A 1 293 ? 14.613 -9.787 -14.190 1.00 94.81 293 GLU A CA 1
ATOM 2151 C C . GLU A 1 293 ? 13.690 -9.887 -12.968 1.00 94.81 293 GLU A C 1
ATOM 2153 O O . GLU A 1 293 ? 13.616 -10.932 -12.315 1.00 94.81 293 GLU A O 1
ATOM 2158 N N . LEU A 1 294 ? 12.928 -8.828 -12.690 1.00 95.19 294 LEU A N 1
ATOM 2159 C CA . LEU A 1 294 ? 11.860 -8.860 -11.691 1.00 95.19 294 LEU A CA 1
ATOM 2160 C C . LEU A 1 294 ? 10.487 -9.100 -12.307 1.00 95.19 294 LEU A C 1
ATOM 2162 O O . LEU A 1 294 ? 10.150 -8.560 -13.363 1.00 95.19 294 LEU A O 1
ATOM 2166 N N . ARG A 1 295 ? 9.658 -9.866 -11.592 1.00 94.75 295 ARG A N 1
ATOM 2167 C CA . ARG A 1 295 ? 8.273 -10.165 -11.967 1.00 94.75 295 ARG A CA 1
ATOM 2168 C C . ARG A 1 295 ? 7.296 -9.772 -10.859 1.00 94.75 295 ARG A C 1
ATOM 2170 O O . ARG A 1 295 ? 7.601 -9.984 -9.683 1.00 94.75 295 ARG A O 1
ATOM 2177 N N . PRO A 1 296 ? 6.118 -9.232 -11.216 1.00 93.75 296 PRO A N 1
ATOM 2178 C CA . PRO A 1 296 ? 5.059 -8.978 -10.250 1.00 93.75 296 PRO A CA 1
ATOM 2179 C C . PRO A 1 296 ? 4.532 -10.304 -9.693 1.00 93.75 296 PRO A C 1
ATOM 2181 O O . PRO A 1 296 ? 4.398 -11.285 -10.425 1.00 93.75 296 PRO A O 1
ATOM 2184 N N . THR A 1 297 ? 4.209 -10.330 -8.401 1.00 94.06 297 THR A N 1
ATOM 2185 C CA . THR A 1 297 ? 3.605 -11.506 -7.750 1.00 94.06 297 THR A CA 1
ATOM 2186 C C . THR A 1 297 ? 2.234 -11.205 -7.166 1.00 94.06 297 THR A C 1
ATOM 2188 O O . THR A 1 297 ? 1.262 -11.881 -7.488 1.00 94.06 297 THR A O 1
ATOM 2191 N N . ARG A 1 298 ? 2.143 -10.179 -6.320 1.00 93.44 298 ARG A N 1
ATOM 2192 C CA . ARG A 1 298 ? 0.897 -9.711 -5.703 1.00 93.44 298 ARG A CA 1
ATOM 2193 C C . ARG A 1 298 ? 1.036 -8.273 -5.202 1.00 93.44 298 ARG A C 1
ATOM 2195 O O . ARG A 1 298 ? 2.160 -7.856 -4.955 1.00 93.44 298 ARG A O 1
ATOM 2202 N N . PRO A 1 299 ? -0.048 -7.529 -4.995 1.00 94.31 299 PRO A N 1
ATOM 2203 C CA . PRO A 1 299 ? 0.000 -6.249 -4.307 1.00 94.31 299 PRO A CA 1
ATOM 2204 C C . PRO A 1 299 ? 0.181 -6.415 -2.793 1.00 94.31 299 PRO A C 1
ATOM 2206 O O . PRO A 1 299 ? -0.169 -7.444 -2.200 1.00 94.31 299 PRO A O 1
ATOM 2209 N N . VAL A 1 300 ? 0.722 -5.376 -2.173 1.00 94.06 300 VAL A N 1
ATOM 2210 C CA . VAL A 1 300 ? 0.864 -5.193 -0.727 1.00 94.06 300 VAL A CA 1
ATOM 2211 C C . VAL A 1 300 ? 0.317 -3.809 -0.397 1.00 94.06 300 VAL A C 1
ATOM 2213 O O . VAL A 1 300 ? 0.530 -2.871 -1.166 1.00 94.06 300 VAL A O 1
ATOM 2216 N N . SER A 1 301 ? -0.388 -3.690 0.723 1.00 95.19 301 SER A N 1
ATOM 2217 C CA . SER A 1 301 ? -0.860 -2.405 1.229 1.00 95.19 301 SER A CA 1
ATOM 2218 C C . SER A 1 301 ? 0.242 -1.771 2.075 1.00 95.19 301 SER A C 1
ATOM 2220 O O . SER A 1 301 ? 0.648 -2.341 3.094 1.00 95.19 301 SER A O 1
ATOM 2222 N N . THR A 1 302 ? 0.736 -0.610 1.655 1.00 92.38 302 THR A N 1
ATOM 2223 C CA . THR A 1 302 ? 1.782 0.153 2.354 1.00 92.38 302 THR A CA 1
ATOM 2224 C C . THR A 1 302 ? 1.254 1.506 2.805 1.00 92.38 302 THR A C 1
ATOM 2226 O O . THR A 1 302 ? 0.288 2.007 2.234 1.00 92.38 302 THR A O 1
ATOM 2229 N N . LEU A 1 303 ? 1.890 2.111 3.807 1.00 91.31 303 LEU A N 1
ATOM 2230 C CA . LEU A 1 303 ? 1.565 3.476 4.228 1.00 91.31 303 LEU A CA 1
ATOM 2231 C C . LEU A 1 303 ? 1.928 4.489 3.134 1.00 91.31 303 LEU A C 1
ATOM 2233 O O . LEU A 1 303 ? 3.001 4.391 2.542 1.00 91.31 303 LEU A O 1
ATOM 2237 N N . SER A 1 304 ? 1.043 5.451 2.877 1.00 89.38 304 SER A N 1
ATOM 2238 C CA . SER A 1 304 ? 1.244 6.543 1.912 1.00 89.38 304 SER A CA 1
ATOM 2239 C C . SER A 1 304 ? 1.962 7.762 2.493 1.00 89.38 304 SER A C 1
ATOM 2241 O O . SER A 1 304 ? 2.333 8.662 1.748 1.00 89.38 304 SER A O 1
ATOM 2243 N N . ARG A 1 305 ? 2.117 7.809 3.819 1.00 88.19 305 ARG A N 1
ATOM 2244 C CA . ARG A 1 305 ? 2.789 8.872 4.572 1.00 88.19 305 ARG A CA 1
ATOM 2245 C C . ARG A 1 305 ? 3.191 8.371 5.954 1.00 88.19 305 ARG A C 1
ATOM 2247 O O . ARG A 1 305 ? 2.629 7.381 6.433 1.00 88.19 305 ARG A O 1
ATOM 2254 N N . ASP A 1 306 ? 4.086 9.100 6.608 1.00 91.56 306 ASP A N 1
ATOM 2255 C CA . ASP A 1 306 ? 4.361 8.917 8.031 1.00 91.56 306 ASP A CA 1
ATOM 2256 C C . ASP A 1 306 ? 3.093 9.163 8.860 1.00 91.56 306 ASP A C 1
ATOM 2258 O O . ASP A 1 306 ? 2.291 10.060 8.572 1.00 91.56 306 ASP A O 1
ATOM 2262 N N . VAL A 1 307 ? 2.897 8.368 9.909 1.00 94.19 307 VAL A N 1
ATOM 2263 C CA . VAL A 1 307 ? 1.683 8.424 10.726 1.00 94.19 307 VAL A CA 1
ATOM 2264 C C . VAL A 1 307 ? 1.939 7.955 12.150 1.00 94.19 307 VAL A C 1
ATOM 2266 O O . VAL A 1 307 ? 2.738 7.050 12.390 1.00 94.19 307 VAL A O 1
ATOM 2269 N N . THR A 1 308 ? 1.200 8.527 13.098 1.00 96.38 308 THR A N 1
ATOM 2270 C CA . THR A 1 308 ? 1.161 8.054 14.483 1.00 96.38 308 THR A CA 1
ATOM 2271 C C . THR A 1 308 ? -0.221 7.492 14.824 1.00 96.38 308 THR A C 1
ATOM 2273 O O . THR A 1 308 ? -1.241 8.160 14.684 1.00 96.38 308 THR A O 1
ATOM 2276 N N . PHE A 1 309 ? -0.289 6.260 15.314 1.00 96.44 309 PHE A N 1
ATOM 2277 C CA . PHE A 1 309 ? -1.498 5.688 15.900 1.00 96.44 309 PHE A CA 1
ATOM 2278 C C . PHE A 1 309 ? -1.521 5.979 17.396 1.00 96.44 309 PHE A C 1
ATOM 2280 O O . PHE A 1 309 ? -0.563 5.683 18.105 1.00 96.44 309 PHE A O 1
ATOM 2287 N N . VAL A 1 310 ? -2.625 6.554 17.867 1.00 96.31 310 VAL A N 1
ATOM 2288 C CA . VAL A 1 310 ? -2.890 6.856 19.290 1.00 96.31 310 VAL A CA 1
ATOM 2289 C C . VAL A 1 310 ? -4.236 6.283 19.748 1.00 96.31 310 VAL A C 1
ATOM 2291 O O . VAL A 1 310 ? -4.731 6.591 20.829 1.00 96.31 310 VAL A O 1
ATOM 2294 N N . ASN A 1 311 ? -4.883 5.496 18.887 1.00 94.12 311 ASN A N 1
ATOM 2295 C CA . ASN A 1 311 ? -6.266 5.084 19.043 1.00 94.12 311 ASN A CA 1
ATOM 2296 C C . ASN A 1 311 ? -6.378 3.727 19.743 1.00 94.12 311 ASN A C 1
ATOM 2298 O O . ASN A 1 311 ? -5.885 2.708 19.261 1.00 94.12 311 ASN A O 1
ATOM 2302 N N . THR A 1 312 ? -7.079 3.712 20.873 1.00 91.12 312 THR A N 1
ATOM 2303 C CA . THR A 1 312 ? -7.486 2.476 21.554 1.00 91.12 312 THR A CA 1
ATOM 2304 C C . THR A 1 312 ? -8.734 1.869 20.917 1.00 91.12 312 THR A C 1
ATOM 2306 O O . THR A 1 312 ? -8.875 0.649 20.878 1.00 91.12 312 THR A O 1
ATOM 2309 N N . GLU A 1 313 ? -9.621 2.719 20.392 1.00 93.81 313 GLU A N 1
ATOM 2310 C CA . GLU A 1 313 ? -10.791 2.300 19.622 1.00 93.81 313 GLU A CA 1
ATOM 2311 C C . GLU A 1 313 ? -10.405 2.016 18.162 1.00 93.81 313 GLU A C 1
ATOM 2313 O O . GLU A 1 313 ? -9.565 2.736 17.609 1.00 93.81 313 GLU A O 1
ATOM 2318 N N . PRO A 1 314 ? -11.009 1.007 17.508 1.00 95.56 314 PRO A N 1
ATOM 2319 C CA . PRO A 1 314 ? -10.761 0.721 16.100 1.00 95.56 314 PRO A CA 1
ATOM 2320 C C . PRO A 1 314 ? -11.037 1.922 15.186 1.00 95.56 314 PRO A C 1
ATOM 2322 O O . PRO A 1 314 ? -12.089 2.560 15.275 1.00 95.56 314 PRO A O 1
ATOM 2325 N N . MET A 1 315 ? -10.105 2.200 14.275 1.00 95.81 315 MET A N 1
ATOM 2326 C CA . MET A 1 315 ? -10.257 3.177 13.195 1.00 95.81 315 MET A CA 1
ATOM 2327 C C . MET A 1 315 ? -10.156 2.483 11.837 1.00 95.81 315 MET A C 1
ATOM 2329 O O . MET A 1 315 ? -9.225 1.708 11.622 1.00 95.81 315 MET A O 1
ATOM 2333 N N . GLU A 1 316 ? -11.087 2.755 10.922 1.00 95.88 316 GLU A N 1
ATOM 2334 C CA . GLU A 1 316 ? -11.068 2.198 9.566 1.00 95.88 316 GLU A CA 1
ATOM 2335 C C . GLU A 1 316 ? -9.888 2.777 8.777 1.00 95.88 316 GLU A C 1
ATOM 2337 O O . GLU A 1 316 ? -9.644 3.985 8.792 1.00 95.88 316 GLU A O 1
ATOM 2342 N N . LEU A 1 317 ? -9.142 1.906 8.102 1.00 95.88 317 LEU A N 1
ATOM 2343 C CA . LEU A 1 317 ? -8.018 2.219 7.231 1.00 95.88 317 LEU A CA 1
ATOM 2344 C C . LEU A 1 317 ? -8.498 2.367 5.789 1.00 95.88 317 LEU A C 1
ATOM 2346 O O . LEU A 1 317 ? -8.905 1.384 5.161 1.00 95.88 317 LEU A O 1
ATOM 2350 N N . GLY A 1 318 ? -8.383 3.582 5.255 1.00 93.12 318 GLY A N 1
ATOM 2351 C CA . GLY A 1 318 ? -8.679 3.855 3.854 1.00 93.12 318 GLY A CA 1
ATOM 2352 C C . GLY A 1 318 ? -7.537 3.470 2.923 1.00 93.12 318 GLY A C 1
ATOM 2353 O O . GLY A 1 318 ? -6.369 3.652 3.277 1.00 93.12 318 GLY A O 1
ATOM 2354 N N . CYS A 1 319 ? -7.863 2.955 1.737 1.00 91.19 319 CYS A N 1
ATOM 2355 C CA . CYS A 1 319 ? -6.902 2.638 0.687 1.00 91.19 319 CYS A CA 1
ATOM 2356 C C . CYS A 1 319 ? -7.176 3.431 -0.591 1.00 91.19 319 CYS A C 1
ATOM 2358 O O . CYS A 1 319 ? -8.278 3.410 -1.134 1.00 91.19 319 CYS A O 1
ATOM 2360 N N . GLU A 1 320 ? -6.141 4.096 -1.093 1.00 86.19 320 GLU A N 1
ATOM 2361 C CA . GLU A 1 320 ? -6.163 4.753 -2.389 1.00 86.19 320 GLU A CA 1
ATOM 2362 C C . GLU A 1 320 ? -6.019 3.711 -3.507 1.00 86.19 320 GLU A C 1
ATOM 2364 O O . GLU A 1 320 ? -4.978 3.065 -3.662 1.00 86.19 320 GLU A O 1
ATOM 2369 N N . TYR A 1 321 ? -7.064 3.588 -4.328 1.00 72.12 321 TYR A N 1
ATOM 2370 C CA . TYR A 1 321 ? -7.064 2.766 -5.547 1.00 72.12 321 TYR A CA 1
ATOM 2371 C C . TYR A 1 321 ? -6.743 3.581 -6.816 1.00 72.12 321 TYR A C 1
ATOM 2373 O O . TYR A 1 321 ? -6.520 3.019 -7.894 1.00 72.12 321 TYR A O 1
ATOM 2381 N N . GLY A 1 322 ? -6.670 4.911 -6.682 1.00 59.28 322 GLY A N 1
ATOM 2382 C CA . GLY A 1 322 ? -6.344 5.865 -7.736 1.00 59.28 322 GLY A CA 1
ATOM 2383 C C . GLY A 1 322 ? -7.503 6.145 -8.703 1.00 59.28 322 GLY A C 1
ATOM 2384 O O . GLY A 1 322 ? -8.323 5.285 -9.016 1.00 59.28 322 GLY A O 1
ATOM 2385 N N . MET A 1 323 ? -7.521 7.352 -9.278 1.00 47.66 323 MET A N 1
ATOM 2386 C CA . MET A 1 323 ? -8.590 7.860 -10.165 1.00 47.66 323 MET A CA 1
ATOM 2387 C C . MET A 1 323 ? -9.006 6.927 -11.319 1.00 47.66 323 MET A C 1
ATOM 2389 O O . MET A 1 323 ? -10.138 6.985 -11.792 1.00 47.66 323 MET A O 1
ATOM 2393 N N . ARG A 1 324 ? -8.103 6.073 -11.825 1.00 46.66 324 ARG A N 1
ATOM 2394 C CA . ARG A 1 324 ? -8.415 5.157 -12.940 1.00 46.66 324 ARG A CA 1
ATOM 2395 C C . ARG A 1 324 ? -9.304 3.987 -12.532 1.00 46.66 324 ARG A C 1
ATOM 2397 O O . ARG A 1 324 ? -10.078 3.543 -13.372 1.00 46.66 324 ARG A O 1
ATOM 2404 N N . TYR A 1 325 ? -9.195 3.507 -11.294 1.00 49.97 325 TYR A N 1
ATOM 2405 C CA . TYR A 1 325 ? -10.092 2.480 -10.768 1.00 49.97 325 TYR A CA 1
ATOM 2406 C C . TYR A 1 325 ? -11.537 3.000 -10.785 1.00 49.97 325 TYR A C 1
ATOM 2408 O O . TYR A 1 325 ? -12.419 2.364 -11.355 1.00 49.97 325 TYR A O 1
ATOM 2416 N N . TRP A 1 326 ? -11.745 4.231 -10.314 1.00 45.94 326 TRP A N 1
ATOM 2417 C CA . TRP A 1 326 ? -13.061 4.871 -10.285 1.00 45.94 326 TRP A CA 1
ATOM 2418 C C . TRP A 1 326 ? -13.591 5.265 -11.661 1.00 45.94 326 TRP A C 1
ATOM 2420 O O . TRP A 1 326 ? -14.763 5.041 -11.936 1.00 45.94 326 TRP A O 1
ATOM 2430 N N . ASN A 1 327 ? -12.733 5.744 -12.566 1.00 41.94 327 ASN A N 1
ATOM 2431 C CA . ASN A 1 327 ? -13.133 6.000 -13.954 1.00 41.94 327 ASN A CA 1
ATOM 2432 C C . ASN A 1 327 ? -13.524 4.720 -14.715 1.00 41.94 327 ASN A C 1
ATOM 2434 O O . ASN A 1 327 ? -14.264 4.801 -15.687 1.00 41.94 327 ASN A O 1
ATOM 2438 N N . ALA A 1 328 ? -13.014 3.548 -14.320 1.00 41.88 328 ALA A N 1
ATOM 2439 C CA . ALA A 1 328 ? -13.438 2.266 -14.883 1.00 41.88 328 ALA A CA 1
ATOM 2440 C C . ALA A 1 328 ? -14.708 1.726 -14.196 1.00 41.88 328 ALA A C 1
ATOM 2442 O O . ALA A 1 328 ? -15.549 1.123 -14.859 1.00 41.88 328 ALA A O 1
ATOM 2443 N N . ALA A 1 329 ? -14.868 1.966 -12.889 1.00 47.06 329 ALA A N 1
ATOM 2444 C CA . ALA A 1 329 ? -16.050 1.574 -12.123 1.00 47.06 329 ALA A CA 1
ATOM 2445 C C . ALA A 1 329 ? -17.305 2.369 -12.528 1.00 47.06 329 ALA A C 1
ATOM 2447 O O . ALA A 1 329 ? -18.361 1.769 -12.718 1.00 47.06 329 ALA A O 1
ATOM 2448 N N . SER A 1 330 ? -17.185 3.682 -12.757 1.00 41.12 330 SER A N 1
ATOM 2449 C CA . SER A 1 330 ? -18.302 4.532 -13.201 1.00 41.12 330 SER A CA 1
ATOM 2450 C C . SER A 1 330 ? -18.829 4.149 -14.588 1.00 41.12 330 SER A C 1
ATOM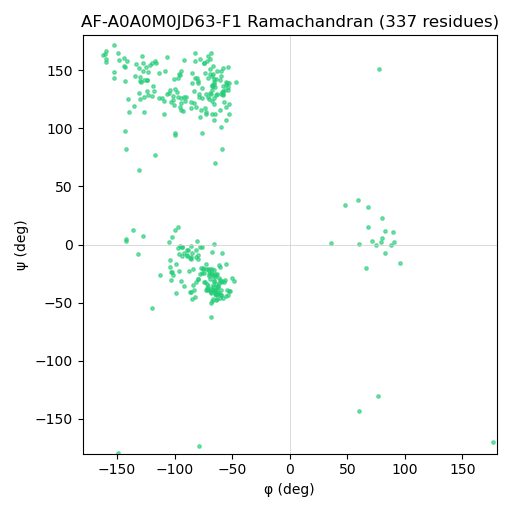 2452 O O . SER A 1 330 ? -20.032 4.188 -14.827 1.00 41.12 330 SER A O 1
ATOM 2454 N N . VAL A 1 331 ? -17.951 3.688 -15.486 1.00 37.56 331 VAL A N 1
ATOM 2455 C CA . VAL A 1 331 ? -18.337 3.182 -16.816 1.00 37.56 331 VAL A CA 1
ATOM 2456 C C . VAL A 1 331 ? -19.109 1.856 -16.721 1.00 37.56 331 VAL A C 1
ATOM 2458 O O . VAL A 1 331 ? -19.972 1.587 -17.556 1.00 37.56 331 VAL A O 1
ATOM 2461 N N . ASN A 1 332 ? -18.845 1.037 -15.698 1.00 35.22 332 ASN A N 1
ATOM 2462 C CA . ASN A 1 332 ? -19.548 -0.232 -15.488 1.00 35.22 332 ASN A CA 1
ATOM 2463 C C . ASN A 1 332 ? -20.930 -0.061 -14.833 1.00 35.22 332 ASN A C 1
ATOM 2465 O O . ASN A 1 332 ? -21.824 -0.859 -15.114 1.00 35.22 332 ASN A O 1
ATOM 2469 N N . GLU A 1 333 ? -21.138 0.971 -14.007 1.00 36.62 333 GLU A N 1
ATOM 2470 C CA . GLU A 1 333 ? -22.455 1.281 -13.425 1.00 36.62 333 GLU A CA 1
ATOM 2471 C C . GLU A 1 333 ? -23.439 1.839 -14.468 1.00 36.62 333 GLU A C 1
ATOM 2473 O O . GLU A 1 333 ? -24.613 1.470 -14.468 1.00 36.62 333 GLU A O 1
ATOM 2478 N N . GLU A 1 334 ? -22.967 2.638 -15.431 1.00 31.80 334 GLU A N 1
ATOM 2479 C CA . GLU A 1 334 ? -23.801 3.129 -16.542 1.00 31.80 334 GLU A CA 1
ATOM 2480 C C . GLU A 1 334 ? -24.194 2.017 -17.538 1.00 31.80 334 GLU A C 1
ATOM 2482 O O . GLU A 1 334 ? -25.220 2.114 -18.212 1.00 31.80 334 GLU A O 1
ATOM 2487 N N . GLY A 1 335 ? -23.427 0.923 -17.599 1.00 29.80 335 GLY A N 1
ATOM 2488 C CA . GLY A 1 335 ? -23.694 -0.231 -18.466 1.00 29.80 335 GLY A CA 1
ATOM 2489 C C . GLY A 1 335 ? -24.757 -1.213 -17.954 1.00 29.80 335 GLY A C 1
ATOM 2490 O O . GLY A 1 335 ? -25.155 -2.105 -18.701 1.00 29.80 335 GLY A O 1
ATOM 2491 N N . GLN A 1 336 ? -25.230 -1.070 -16.710 1.00 32.09 336 GLN A N 1
ATOM 2492 C CA . GLN A 1 336 ? -26.286 -1.915 -16.123 1.00 32.09 336 GLN A CA 1
ATOM 2493 C C . GLN A 1 336 ? -27.665 -1.227 -16.085 1.00 32.09 336 GLN A C 1
ATOM 2495 O O . GLN A 1 336 ? -28.617 -1.777 -15.531 1.00 32.09 336 GLN A O 1
ATOM 2500 N N . GLY A 1 337 ? -27.784 -0.042 -16.696 1.00 32.31 337 GLY A N 1
ATOM 2501 C CA . GLY A 1 337 ? -29.003 0.770 -16.729 1.00 32.31 337 GLY A CA 1
ATOM 2502 C C . GLY A 1 337 ? -29.910 0.606 -17.953 1.00 32.31 337 GLY A C 1
ATOM 2503 O O . GLY A 1 337 ? -30.950 1.250 -17.978 1.00 32.31 337 GLY A O 1
ATOM 2504 N N . ASP A 1 338 ? -29.566 -0.233 -18.936 1.00 34.09 338 ASP A N 1
ATOM 2505 C CA . ASP A 1 338 ? -30.433 -0.536 -20.086 1.00 34.09 338 ASP A CA 1
ATOM 2506 C C . ASP A 1 338 ? -30.292 -2.015 -20.495 1.00 34.09 338 ASP A C 1
ATOM 2508 O O . ASP A 1 338 ? -29.370 -2.405 -21.217 1.00 34.09 338 ASP A O 1
ATOM 2512 N N . GLY A 1 339 ? -31.230 -2.843 -20.024 1.00 29.48 339 GLY A N 1
ATOM 2513 C CA . GLY A 1 339 ? -31.370 -4.261 -20.373 1.00 29.48 339 GLY A CA 1
ATOM 2514 C C . GLY A 1 339 ? -32.618 -4.893 -19.780 1.00 29.48 339 GLY A C 1
ATOM 2515 O O . GLY A 1 339 ? -32.579 -5.230 -18.578 1.00 29.48 339 GLY A O 1
#

Solvent-accessible surface area (backbone atoms only — not comparable to full-atom values): 19280 Å² total; per-residue (Å²): 109,71,67,58,56,49,48,51,34,49,54,53,52,51,73,68,35,70,82,50,64,75,64,79,58,91,72,85,62,56,61,43,61,45,45,74,43,41,65,69,46,64,80,70,56,50,79,77,59,62,73,73,51,51,76,64,42,53,50,59,61,69,50,50,71,69,54,33,50,55,49,21,66,58,42,78,72,56,82,73,79,72,78,75,56,54,68,72,81,46,62,56,65,60,95,93,54,73,86,48,72,69,77,45,77,46,79,38,80,93,67,38,35,32,42,34,34,21,48,15,62,57,87,80,56,75,44,82,63,40,53,21,22,26,40,22,42,33,92,93,48,74,66,41,76,47,57,51,51,45,75,76,30,20,22,49,48,57,43,61,27,64,60,68,52,94,80,58,83,71,49,43,74,67,76,63,72,40,28,74,40,63,31,34,41,98,93,40,73,40,30,46,32,71,50,47,29,82,90,46,77,34,79,46,46,70,58,45,44,80,40,54,40,93,87,81,51,42,53,70,38,35,40,69,39,89,83,53,79,57,61,38,16,34,34,55,45,94,72,61,76,78,84,43,67,57,36,49,36,71,27,31,45,58,61,35,63,62,79,97,77,55,75,75,79,75,59,33,71,60,39,26,69,72,42,22,48,28,31,72,31,48,25,43,43,64,31,90,92,44,65,36,28,35,34,78,57,45,49,29,26,18,29,73,48,53,30,19,46,69,39,75,61,54,21,42,44,11,24,50,75,54,74,66,52,53,62,52,49,57,58,54,60,66,66,73,74,76,130

Sequence (339 aa):
MASLLVAAAALALVARTPCIQQRGTQLALPVRAICLCAPQWADEISAEQAEDLTEEEQALMAMSDDELIALADAADTVELEEPAPPPYQGPTPAPGETLRGVVCSIELPEVGLILEVAESLASGGDGQAGLGLFVRLAEGVESVTLNEGVAMCGYAHGQMMASPDELGGKTVGFWLKTALTSFFFERELHTVASLLATGADVEAIAGHTIVRDAHTGEVQAIEADPEWAGARYFVPHTDQGALSIMNIGQFSNDLAMPGASVNAADGYGTDSSERNLLVLVQRMERNPERPSELRPTRPVSTLSRDVTFVNTEPMELGCEYGMRYWNAASVNEEGQGDG